Protein AF-A0A2R7T747-F1 (afdb_monomer_lite)

Secondary structure (DSSP, 8-state):
--S-HHHH-----HHHHHHHHHHHHHHHTT--SSS-HHHHHHHTS--TTSSB-SS-B--EETTEEEEEEEEEETTEEEEEEEESSSS-EEEEEESS--HHHHHHHHHHHHHHTT-TT-------PPPHHHHHHS-EEEE-SSS-EEEEEEETTEEEEEETTS--EEEEEETTTEEEETTEEEEEEEEE-TTS-EEEEEE-TTSPEEEEEEE-SPPPPHHHHHHHT-HHHHHHHHHHHHHHT-GGGSHHHHHHHHHHHHHTT-HHHHHHHHHHHHHH-TT-HHHHHHHHHHHHHTT-HHHHHHHHHHHHHH-TT-HHHHHHHHHTT-

Structure (mmCIF, N/CA/C/O backbone):
data_AF-A0A2R7T747-F1
#
_entry.id   AF-A0A2R7T747-F1
#
loop_
_atom_site.group_PDB
_atom_site.id
_atom_site.type_symbol
_atom_site.label_atom_id
_atom_site.label_alt_id
_atom_site.label_comp_id
_atom_site.label_asym_id
_atom_site.label_entity_id
_atom_site.label_seq_id
_atom_site.pdbx_PDB_ins_code
_atom_site.Cartn_x
_atom_site.Cartn_y
_atom_site.Cartn_z
_atom_site.occupancy
_atom_site.B_iso_or_equiv
_atom_site.auth_seq_id
_atom_site.auth_comp_id
_atom_site.auth_asym_id
_atom_site.auth_atom_id
_atom_site.pdbx_PDB_model_num
ATOM 1 N N . ARG A 1 1 ? 19.448 -15.293 18.007 1.00 51.06 1 ARG A N 1
ATOM 2 C CA . ARG A 1 1 ? 18.990 -14.449 19.140 1.00 51.06 1 ARG A CA 1
ATOM 3 C C . ARG A 1 1 ? 18.770 -13.058 18.571 1.00 51.06 1 ARG A C 1
ATOM 5 O O . ARG A 1 1 ? 19.743 -12.495 18.091 1.00 51.06 1 ARG A O 1
ATOM 12 N N . TYR A 1 2 ? 17.535 -12.561 18.550 1.00 53.97 2 TYR A N 1
ATOM 13 C CA . TYR A 1 2 ? 17.264 -11.180 18.141 1.00 53.97 2 TYR A CA 1
ATOM 14 C C . TYR A 1 2 ? 17.889 -10.234 19.186 1.00 53.97 2 TYR A C 1
ATOM 16 O O . TYR A 1 2 ? 17.651 -10.441 20.379 1.00 53.97 2 TYR A O 1
ATOM 24 N N . PRO A 1 3 ? 18.725 -9.253 18.801 1.00 55.66 3 PRO A N 1
ATOM 25 C CA . PRO A 1 3 ? 19.386 -8.321 19.726 1.00 55.66 3 PRO A CA 1
ATOM 26 C C . PRO A 1 3 ? 18.434 -7.263 20.326 1.00 55.66 3 PRO A C 1
ATOM 28 O O . PRO A 1 3 ? 18.870 -6.312 20.966 1.00 55.66 3 PRO A O 1
ATOM 31 N N . GLU A 1 4 ? 17.126 -7.434 20.162 1.00 65.88 4 GLU A N 1
ATOM 32 C CA . GLU A 1 4 ? 16.084 -6.434 20.409 1.00 65.88 4 GLU A CA 1
ATOM 33 C C . GLU A 1 4 ? 15.432 -6.582 21.793 1.00 65.88 4 GLU A C 1
ATOM 35 O O . GLU A 1 4 ? 14.263 -6.258 21.962 1.00 65.88 4 GLU A O 1
ATOM 40 N N . LEU A 1 5 ? 16.148 -7.076 22.810 1.00 73.94 5 LEU A N 1
ATOM 41 C CA . LEU A 1 5 ? 15.551 -7.412 24.116 1.00 73.94 5 LEU A CA 1
ATOM 42 C C . LEU A 1 5 ? 14.726 -6.265 24.730 1.00 73.94 5 LEU A C 1
ATOM 44 O O . LEU A 1 5 ? 13.647 -6.512 25.259 1.00 73.94 5 LEU A O 1
ATOM 48 N N . ALA A 1 6 ? 15.206 -5.024 24.615 1.00 78.19 6 ALA A N 1
ATOM 49 C CA . ALA A 1 6 ? 14.495 -3.842 25.104 1.00 78.19 6 ALA A CA 1
ATOM 50 C C . ALA A 1 6 ? 13.419 -3.314 24.135 1.00 78.19 6 ALA A C 1
ATOM 52 O O . ALA A 1 6 ? 12.473 -2.674 24.580 1.00 78.19 6 ALA A O 1
ATOM 53 N N . ALA A 1 7 ? 13.556 -3.566 22.830 1.00 76.75 7 ALA A N 1
ATOM 54 C CA . ALA A 1 7 ? 12.675 -3.013 21.798 1.00 76.75 7 ALA A CA 1
ATOM 55 C C . ALA A 1 7 ? 11.502 -3.944 21.434 1.00 76.75 7 ALA A C 1
ATOM 57 O O . ALA A 1 7 ? 10.408 -3.468 21.154 1.00 76.75 7 ALA A O 1
ATOM 58 N N . ALA A 1 8 ? 11.720 -5.263 21.449 1.00 81.12 8 ALA A N 1
ATOM 59 C CA . ALA A 1 8 ? 10.771 -6.276 20.978 1.00 81.12 8 ALA A CA 1
ATOM 60 C C . ALA A 1 8 ? 10.814 -7.596 21.782 1.00 81.12 8 ALA A C 1
ATOM 62 O O . ALA A 1 8 ? 10.212 -8.590 21.379 1.00 81.12 8 ALA A O 1
ATOM 63 N N . GLY A 1 9 ? 11.534 -7.639 22.912 1.00 82.75 9 GLY A N 1
ATOM 64 C CA . GLY A 1 9 ? 11.754 -8.868 23.687 1.00 82.75 9 GLY A CA 1
ATOM 65 C C . GLY A 1 9 ? 10.664 -9.232 24.702 1.00 82.75 9 GLY A C 1
ATOM 66 O O . GLY A 1 9 ? 10.733 -10.312 25.291 1.00 82.75 9 GLY A O 1
ATOM 67 N N . LEU A 1 10 ? 9.681 -8.355 24.941 1.00 88.44 10 LEU A N 1
ATOM 68 C CA . LEU A 1 10 ? 8.630 -8.591 25.933 1.00 88.44 10 LEU A CA 1
ATOM 69 C C . LEU A 1 10 ? 7.646 -9.668 25.451 1.00 88.44 10 LEU A C 1
ATOM 71 O O . LEU A 1 10 ? 6.959 -9.494 24.448 1.00 88.44 10 LEU A O 1
ATOM 75 N N . TRP A 1 11 ? 7.521 -10.743 26.229 1.00 89.69 11 TRP A N 1
ATOM 76 C CA . TRP A 1 11 ? 6.450 -11.732 26.102 1.00 89.69 11 TRP A CA 1
ATOM 77 C C . TRP A 1 11 ? 5.355 -11.446 27.127 1.00 89.69 11 TRP A C 1
ATOM 79 O O . TRP A 1 11 ? 5.637 -11.291 28.314 1.00 89.69 11 TRP A O 1
ATOM 89 N N . THR A 1 12 ? 4.106 -11.349 26.675 1.00 93.38 12 THR A N 1
ATOM 90 C CA . THR A 1 12 ? 2.989 -10.900 27.515 1.00 93.38 12 THR A CA 1
ATOM 91 C C . THR A 1 12 ? 1.642 -11.417 27.001 1.00 93.38 12 THR A C 1
ATOM 93 O O . THR A 1 12 ? 1.582 -12.101 25.979 1.00 93.38 12 THR A O 1
ATOM 96 N N . THR A 1 13 ? 0.558 -11.098 27.709 1.00 96.19 13 THR A N 1
ATOM 97 C CA . THR A 1 13 ? -0.821 -11.421 27.320 1.00 96.19 13 THR A CA 1
ATOM 98 C C . THR A 1 13 ? -1.600 -10.163 26.925 1.00 96.19 13 THR A C 1
ATOM 100 O O . THR A 1 13 ? -1.252 -9.046 27.311 1.00 96.19 13 THR A O 1
ATOM 103 N N . SER A 1 14 ? -2.712 -10.323 26.197 1.00 96.12 14 SER A N 1
ATOM 104 C CA . SER A 1 14 ? -3.624 -9.203 25.910 1.00 96.12 14 SER A CA 1
ATOM 105 C C . SER A 1 14 ? -4.190 -8.579 27.190 1.00 96.12 14 SER A C 1
ATOM 107 O O . SER A 1 14 ? -4.375 -7.367 27.256 1.00 96.12 14 SER A O 1
ATOM 109 N N . GLN A 1 15 ? -4.408 -9.382 28.235 1.00 97.69 15 GLN A N 1
ATOM 110 C CA . GLN A 1 15 ? -4.891 -8.913 29.535 1.00 97.69 15 GLN A CA 1
ATOM 111 C C . GLN A 1 15 ? -3.855 -8.056 30.269 1.00 97.69 15 GLN A C 1
ATOM 113 O O . GLN A 1 15 ? -4.221 -7.069 30.906 1.00 97.69 15 GLN A O 1
ATOM 118 N N . ASP A 1 16 ? -2.572 -8.416 30.193 1.00 97.69 16 ASP A N 1
ATOM 119 C CA . ASP A 1 16 ? -1.485 -7.598 30.737 1.00 97.69 16 ASP A CA 1
ATOM 120 C C . ASP A 1 16 ? -1.386 -6.256 30.001 1.00 97.69 16 ASP A C 1
ATOM 122 O O . ASP A 1 16 ? -1.343 -5.214 30.653 1.00 97.69 16 ASP A O 1
ATOM 126 N N . LEU A 1 17 ? -1.430 -6.256 28.660 1.00 96.94 17 LEU A N 1
ATOM 127 C CA . LEU A 1 17 ? -1.415 -5.014 27.874 1.00 96.94 17 LEU A CA 1
ATOM 128 C C . LEU A 1 17 ? -2.643 -4.135 28.142 1.00 96.94 17 LEU A C 1
ATOM 130 O O . LEU A 1 17 ? -2.511 -2.918 28.259 1.00 96.94 17 LEU A O 1
ATOM 134 N N . ALA A 1 18 ? -3.828 -4.731 28.294 1.00 96.75 18 ALA A N 1
ATOM 135 C CA . ALA A 1 18 ? -5.035 -3.993 28.657 1.00 96.75 18 ALA A CA 1
ATOM 136 C C . ALA A 1 18 ? -4.907 -3.355 30.052 1.00 96.75 18 ALA A C 1
ATOM 138 O O . ALA A 1 18 ? -5.233 -2.181 30.229 1.00 96.75 18 ALA A O 1
ATOM 139 N N . ARG A 1 19 ? -4.366 -4.085 31.039 1.00 95.94 19 ARG A N 1
ATOM 140 C CA . ARG A 1 19 ? -4.078 -3.536 32.377 1.00 95.94 19 ARG A CA 1
ATOM 141 C C . ARG A 1 19 ? -3.025 -2.434 32.340 1.00 95.94 19 ARG A C 1
ATOM 143 O O . ARG A 1 19 ? -3.163 -1.448 33.060 1.00 95.94 19 ARG A O 1
ATOM 150 N N . PHE A 1 20 ? -2.005 -2.573 31.500 1.00 95.62 20 PHE A N 1
ATOM 151 C CA . PHE A 1 20 ? -1.008 -1.531 31.283 1.00 95.62 20 PHE A CA 1
ATOM 152 C C . PHE A 1 20 ? -1.650 -0.246 30.738 1.00 95.62 20 PHE A C 1
ATOM 154 O O . PHE A 1 20 ? -1.437 0.824 31.305 1.00 95.62 20 PHE A O 1
ATOM 161 N N . ALA A 1 21 ? -2.507 -0.348 29.718 1.00 96.75 21 ALA A N 1
ATOM 162 C CA . ALA A 1 21 ? -3.225 0.799 29.162 1.00 96.75 21 ALA A CA 1
ATOM 163 C C . ALA A 1 21 ? -4.161 1.466 30.181 1.00 96.75 21 ALA A C 1
ATOM 165 O O . ALA A 1 21 ? -4.151 2.690 30.314 1.00 96.75 21 ALA A O 1
ATOM 166 N N . LEU A 1 22 ? -4.894 0.672 30.970 1.00 95.56 22 LEU A N 1
ATOM 167 C CA . LEU A 1 22 ? -5.691 1.181 32.090 1.00 95.56 22 LEU A CA 1
ATOM 168 C C . LEU A 1 22 ? -4.817 1.916 33.116 1.00 95.56 22 LEU A C 1
ATOM 170 O O . LEU A 1 22 ? -5.214 2.961 33.624 1.00 95.56 22 LEU A O 1
ATOM 174 N N . GLY A 1 23 ? -3.612 1.415 33.399 1.00 96.06 23 GLY A N 1
ATOM 175 C CA . GLY A 1 23 ? -2.644 2.083 34.270 1.00 96.06 23 GLY A CA 1
ATOM 176 C C . GLY A 1 23 ? -2.195 3.447 33.735 1.00 96.06 23 GLY A C 1
ATOM 177 O O . GLY A 1 23 ? -2.085 4.398 34.511 1.00 96.06 23 GLY A O 1
ATOM 178 N N . VAL A 1 24 ? -1.996 3.573 32.418 1.00 96.81 24 VAL A N 1
ATOM 179 C CA . VAL A 1 24 ? -1.703 4.857 31.755 1.00 96.81 24 VAL A CA 1
ATOM 180 C C . VAL A 1 24 ? -2.896 5.812 31.867 1.00 96.81 24 VAL A C 1
ATOM 182 O O . VAL A 1 24 ? -2.718 6.957 32.276 1.00 96.81 24 VAL A O 1
ATOM 185 N N . GLN A 1 25 ? -4.118 5.342 31.602 1.00 97.06 25 GLN A N 1
ATOM 186 C CA . GLN A 1 25 ? -5.343 6.143 31.749 1.00 97.06 25 GLN A CA 1
ATOM 187 C C . GLN A 1 25 ? -5.554 6.616 33.195 1.00 97.06 25 GLN A C 1
ATOM 189 O O . GLN A 1 25 ? -5.846 7.786 33.447 1.00 97.06 25 GLN A O 1
ATOM 194 N N . GLN A 1 26 ? -5.332 5.735 34.171 1.00 96.25 26 GLN A N 1
ATOM 195 C CA . GLN A 1 26 ? -5.362 6.089 35.590 1.00 96.25 26 GLN A CA 1
ATOM 196 C C . GLN A 1 26 ? -4.290 7.125 35.935 1.00 96.25 26 GLN A C 1
ATOM 198 O O . GLN A 1 26 ? -4.568 8.050 36.698 1.00 96.25 26 GLN A O 1
ATOM 203 N N . ALA A 1 27 ? -3.084 7.007 35.372 1.00 97.06 27 ALA A N 1
ATOM 204 C CA . ALA A 1 27 ? -2.019 7.984 35.568 1.00 97.06 27 ALA A CA 1
ATOM 205 C C . ALA A 1 27 ? -2.395 9.359 35.000 1.00 97.06 27 ALA A C 1
ATOM 207 O O . ALA A 1 27 ? -2.252 10.346 35.719 1.00 97.06 27 ALA A O 1
ATOM 208 N N . LEU A 1 28 ? -2.960 9.437 33.788 1.00 95.69 28 LEU A N 1
ATOM 209 C CA . LEU A 1 28 ? -3.469 10.693 33.208 1.00 95.69 28 LEU A CA 1
ATOM 210 C C . LEU A 1 28 ? -4.497 11.377 34.118 1.00 95.69 28 LEU A C 1
ATOM 212 O O . LEU A 1 28 ? -4.443 12.595 34.312 1.00 95.69 28 LEU A O 1
ATOM 216 N N . GLY A 1 29 ? -5.397 10.580 34.702 1.00 94.25 29 GLY A N 1
ATOM 217 C CA . GLY A 1 29 ? -6.403 11.037 35.659 1.00 94.25 29 GLY A CA 1
ATOM 218 C C . GLY A 1 29 ? -5.864 11.355 37.060 1.00 94.25 29 GLY A C 1
ATOM 219 O O . GLY A 1 29 ? -6.633 11.807 37.898 1.00 94.25 29 GLY A O 1
ATOM 220 N N . GLY A 1 30 ? -4.575 11.127 37.340 1.00 95.56 30 GLY A N 1
ATOM 221 C CA . GLY A 1 30 ? -3.966 11.376 38.654 1.00 95.56 30 GLY A CA 1
ATOM 222 C C . GLY A 1 30 ? -4.209 10.290 39.708 1.00 95.56 30 GLY A C 1
ATOM 223 O O . GLY A 1 30 ? -3.947 10.519 40.884 1.00 95.56 30 GLY A O 1
ATOM 224 N N . HIS A 1 31 ? -4.672 9.106 39.304 1.00 95.38 31 HIS A N 1
ATOM 225 C CA . HIS A 1 31 ? -5.023 7.996 40.198 1.00 95.38 31 HIS A CA 1
ATOM 226 C C . HIS A 1 31 ? -3.937 6.908 40.299 1.00 95.38 31 HIS A C 1
ATOM 228 O O . HIS A 1 31 ? -4.097 5.945 41.050 1.00 95.38 31 HIS A O 1
ATOM 234 N N . SER A 1 32 ? -2.830 7.030 39.557 1.00 94.38 32 SER A N 1
ATOM 235 C CA . SER A 1 32 ? -1.728 6.059 39.594 1.00 94.38 32 SER A CA 1
ATOM 236 C C . SER A 1 32 ? -0.728 6.353 40.714 1.00 94.38 32 SER A C 1
ATOM 238 O O . SER A 1 32 ? -0.383 7.502 40.981 1.00 94.38 32 SER A O 1
ATOM 240 N N . LYS A 1 33 ? -0.219 5.285 41.340 1.00 92.19 33 LYS A N 1
ATOM 241 C CA . LYS A 1 33 ? 0.880 5.332 42.324 1.00 92.19 33 LYS A CA 1
ATOM 242 C C . LYS A 1 33 ? 2.256 5.035 41.715 1.00 92.19 33 LYS A C 1
ATOM 244 O O . LYS A 1 33 ? 3.255 5.138 42.416 1.00 92.19 33 LYS A O 1
ATOM 249 N N . LEU A 1 34 ? 2.304 4.622 40.445 1.00 92.44 34 LEU A N 1
ATOM 250 C CA . LEU A 1 34 ? 3.532 4.192 39.760 1.00 92.44 34 LEU A CA 1
ATOM 251 C C . LEU A 1 34 ? 4.075 5.271 38.819 1.00 92.44 34 LEU A C 1
ATOM 253 O O . LEU A 1 34 ? 5.280 5.482 38.746 1.00 92.44 34 LEU A O 1
ATOM 257 N N . VAL A 1 35 ? 3.177 5.949 38.102 1.00 93.19 35 VAL A N 1
ATOM 258 C CA . VAL A 1 35 ? 3.501 6.973 37.103 1.00 93.19 35 VAL A CA 1
ATOM 259 C C . VAL A 1 35 ? 2.705 8.227 37.441 1.00 93.19 35 VAL A C 1
ATOM 261 O O . VAL A 1 35 ? 1.502 8.151 37.681 1.00 93.19 35 VAL A O 1
ATOM 264 N N . SER A 1 36 ? 3.368 9.384 37.477 1.00 96.56 36 SER A N 1
ATOM 265 C CA . SER A 1 36 ? 2.704 10.654 37.775 1.00 96.56 36 SER A CA 1
ATOM 266 C C . SER A 1 36 ? 1.834 11.120 36.605 1.00 96.56 36 SER A C 1
ATOM 268 O O . SER A 1 36 ? 2.124 10.830 35.444 1.00 96.56 36 SER A O 1
ATOM 270 N N . ALA A 1 37 ? 0.806 11.923 36.891 1.00 97.31 37 ALA A N 1
ATOM 271 C CA . ALA A 1 37 ? -0.010 12.536 35.841 1.00 97.31 37 ALA A CA 1
ATOM 272 C C . ALA A 1 37 ? 0.806 13.436 34.904 1.00 97.31 37 ALA A C 1
ATOM 274 O O . ALA A 1 37 ? 0.527 13.497 33.710 1.00 97.31 37 ALA A O 1
ATOM 275 N N . ALA A 1 38 ? 1.832 14.115 35.431 1.00 97.56 38 ALA A N 1
ATOM 276 C CA . ALA A 1 38 ? 2.739 14.921 34.622 1.00 97.56 38 ALA A CA 1
ATOM 277 C C . ALA A 1 38 ? 3.509 14.056 33.614 1.00 97.56 38 ALA A C 1
ATOM 279 O O . ALA A 1 38 ? 3.524 14.382 32.431 1.00 97.56 38 ALA A O 1
ATOM 280 N N . LEU A 1 39 ? 4.072 12.926 34.058 1.00 96.62 39 LEU A N 1
ATOM 281 C CA . LEU A 1 39 ? 4.793 12.015 33.172 1.00 96.62 39 LEU A CA 1
ATOM 282 C C . LEU A 1 39 ? 3.853 11.353 32.158 1.00 96.62 39 LEU A C 1
ATOM 284 O O . LEU A 1 39 ? 4.191 11.283 30.985 1.00 96.62 39 LEU A O 1
ATOM 288 N N . ALA A 1 40 ? 2.655 10.932 32.570 1.00 97.06 40 ALA A N 1
ATOM 289 C CA . ALA A 1 40 ? 1.676 10.353 31.651 1.00 97.06 40 ALA A CA 1
ATOM 290 C C . ALA A 1 40 ? 1.269 11.336 30.538 1.00 97.06 40 ALA A C 1
ATOM 292 O O . ALA A 1 40 ? 1.220 10.955 29.372 1.00 97.06 40 ALA A O 1
ATOM 293 N N . ARG A 1 41 ? 1.042 12.617 30.864 1.00 96.50 41 ARG A N 1
ATOM 294 C CA . ARG A 1 41 ? 0.774 13.653 29.849 1.00 96.50 41 ARG A CA 1
ATOM 295 C C . ARG A 1 41 ? 1.965 13.861 28.922 1.00 96.50 41 ARG A C 1
ATOM 297 O O . ARG A 1 41 ? 1.781 13.986 27.717 1.00 96.50 41 ARG A O 1
ATOM 304 N N . ASP A 1 42 ? 3.176 13.862 29.468 1.00 95.94 42 ASP A N 1
ATOM 305 C CA . ASP A 1 42 ? 4.401 14.026 28.687 1.00 95.94 42 ASP A CA 1
ATOM 306 C C . ASP A 1 42 ? 4.640 12.834 27.736 1.00 95.94 42 ASP A C 1
ATOM 308 O O . ASP A 1 42 ? 5.046 13.016 26.586 1.00 95.94 42 ASP A O 1
ATOM 312 N N . MET A 1 43 ? 4.300 11.61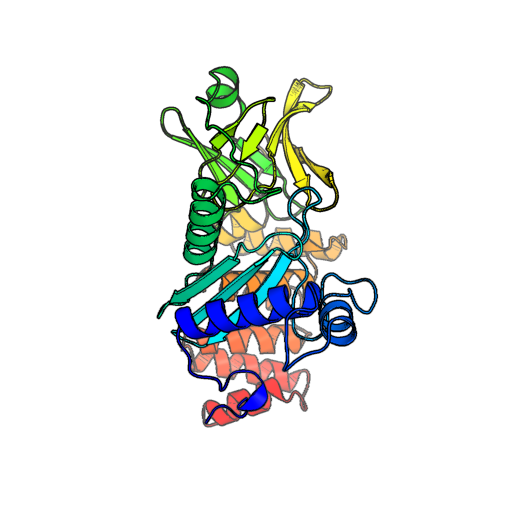2 28.162 1.00 96.38 43 MET A N 1
ATOM 313 C CA . MET A 1 43 ? 4.317 10.426 27.299 1.00 96.38 43 MET A CA 1
ATOM 314 C C . MET A 1 43 ? 3.339 10.540 26.129 1.00 96.38 43 MET A C 1
ATOM 316 O O . MET A 1 43 ? 3.655 10.086 25.032 1.00 96.38 43 MET A O 1
ATOM 320 N N . LEU A 1 44 ? 2.184 11.173 26.348 1.00 96.44 44 LEU A N 1
ATOM 321 C CA . LEU A 1 44 ? 1.113 11.311 25.357 1.00 96.44 44 LEU A CA 1
ATOM 322 C C . LEU A 1 44 ? 1.102 12.666 24.641 1.00 96.44 44 LEU A C 1
ATOM 324 O O . LEU A 1 44 ? 0.127 13.026 23.986 1.00 96.44 44 LEU A O 1
ATOM 328 N N . THR A 1 45 ? 2.201 13.414 24.741 1.00 95.25 45 THR A N 1
ATOM 329 C CA . THR A 1 45 ? 2.401 14.663 24.007 1.00 95.25 45 THR A CA 1
ATOM 330 C C . THR A 1 45 ? 3.224 14.401 22.753 1.00 95.25 45 THR A C 1
ATOM 332 O O . THR A 1 45 ? 4.315 13.831 22.825 1.00 95.25 45 THR A O 1
ATOM 335 N N . ALA A 1 46 ? 2.713 14.858 21.609 1.00 94.94 46 ALA A N 1
ATOM 336 C CA . ALA A 1 46 ? 3.384 14.771 20.318 1.00 94.94 46 ALA A CA 1
ATOM 337 C C . ALA A 1 46 ? 4.784 15.406 20.348 1.00 94.94 46 ALA A C 1
ATOM 339 O O . ALA A 1 46 ? 4.987 16.497 20.890 1.00 94.94 46 ALA A O 1
ATOM 340 N N . ARG A 1 47 ? 5.760 14.732 19.734 1.00 92.12 47 ARG A N 1
ATOM 341 C CA . ARG A 1 47 ? 7.153 15.185 19.625 1.00 92.12 47 ARG A CA 1
ATOM 342 C C . ARG A 1 47 ? 7.500 15.542 18.190 1.00 92.12 47 ARG A C 1
ATOM 344 O O . ARG A 1 47 ? 6.994 14.943 17.248 1.00 92.12 47 ARG A O 1
ATOM 351 N N . ALA A 1 48 ? 8.380 16.534 18.042 1.00 85.88 48 ALA A N 1
ATOM 352 C CA . ALA A 1 48 ? 8.905 16.991 16.752 1.00 85.88 48 ALA A CA 1
ATOM 353 C C . ALA A 1 48 ? 7.823 17.320 15.695 1.00 85.88 48 ALA A C 1
ATOM 355 O O . ALA A 1 48 ? 8.068 17.189 14.501 1.00 85.88 48 ALA A O 1
ATOM 356 N N . GLY A 1 49 ? 6.629 17.741 16.133 1.00 77.19 49 GLY A N 1
ATOM 357 C CA . GLY A 1 49 ? 5.501 18.052 15.246 1.00 77.19 49 GLY A CA 1
ATOM 358 C C . GLY A 1 49 ? 4.846 16.836 14.576 1.00 77.19 49 GLY A C 1
ATOM 359 O O . GLY A 1 49 ? 4.041 17.027 13.671 1.00 77.19 49 GLY A O 1
ATOM 360 N N . GLY A 1 50 ? 5.195 15.614 14.991 1.00 85.75 50 GLY A N 1
ATOM 361 C CA . GLY A 1 50 ? 4.611 14.376 14.477 1.00 85.75 50 GLY A CA 1
ATOM 362 C C . GLY A 1 50 ? 3.387 13.898 15.261 1.00 85.75 50 GLY A C 1
ATOM 363 O O . GLY A 1 50 ? 2.835 14.603 16.102 1.00 85.75 50 GLY A O 1
ATOM 364 N N . ASP A 1 51 ? 3.001 12.654 15.011 1.00 89.69 51 ASP A N 1
ATOM 365 C CA . ASP A 1 51 ? 1.894 11.928 15.638 1.00 89.69 51 ASP A CA 1
ATOM 366 C C . ASP A 1 51 ? 2.384 10.900 16.676 1.00 89.69 51 ASP A C 1
ATOM 368 O O . ASP A 1 51 ? 1.691 9.934 16.986 1.00 89.69 51 ASP A O 1
ATOM 372 N N . TYR A 1 52 ? 3.585 11.100 17.227 1.00 95.25 52 TYR A N 1
ATOM 373 C CA . TYR A 1 52 ? 4.221 10.173 18.165 1.00 95.25 52 TYR A CA 1
ATOM 374 C C . TYR A 1 52 ? 4.689 10.883 19.437 1.00 95.25 52 TYR A C 1
ATOM 376 O O . TYR A 1 52 ? 5.296 11.956 19.386 1.00 95.25 52 TYR A O 1
ATOM 384 N N . GLY A 1 53 ? 4.406 10.271 20.583 1.00 95.88 53 GLY A N 1
ATOM 385 C CA . GLY A 1 53 ? 4.855 10.676 21.910 1.00 95.88 53 GLY A CA 1
ATOM 386 C C . GLY A 1 53 ? 6.046 9.854 22.408 1.00 95.88 53 GLY A C 1
ATOM 387 O O . GLY A 1 53 ? 6.810 9.281 21.630 1.00 95.88 53 GLY A O 1
ATOM 388 N N . LEU A 1 54 ? 6.217 9.769 23.729 1.00 95.06 54 LEU A N 1
ATOM 389 C CA . LEU A 1 54 ? 7.248 8.910 24.320 1.00 95.06 54 LEU A CA 1
ATOM 390 C C . LEU A 1 54 ? 6.718 7.477 24.426 1.00 95.06 54 LEU A C 1
ATOM 392 O O . LEU A 1 54 ? 6.040 7.119 25.387 1.00 95.06 54 LEU A O 1
ATOM 396 N N . GLY A 1 55 ? 7.039 6.663 23.420 1.00 92.06 55 GLY A N 1
ATOM 397 C CA . GLY A 1 55 ? 6.688 5.242 23.389 1.00 92.06 55 GLY A CA 1
ATOM 398 C C . GLY A 1 55 ? 5.261 4.935 22.933 1.00 92.06 55 GLY A C 1
ATOM 399 O O . GLY A 1 55 ? 4.844 3.791 23.061 1.00 92.06 55 GLY A O 1
ATOM 400 N N . PHE A 1 56 ? 4.524 5.910 22.391 1.00 96.75 56 PHE A N 1
ATOM 401 C CA . PHE A 1 56 ? 3.178 5.717 21.840 1.00 96.75 56 PHE A CA 1
ATOM 402 C C . PHE A 1 56 ? 2.966 6.546 20.576 1.00 96.75 56 PHE A C 1
ATOM 404 O O . PHE A 1 56 ? 3.331 7.718 20.544 1.00 96.75 56 PHE A O 1
ATOM 411 N N . GLY A 1 57 ? 2.295 5.969 19.584 1.00 96.62 57 GLY A N 1
ATOM 412 C CA . GLY A 1 57 ? 1.596 6.744 18.565 1.00 96.62 57 GLY A CA 1
ATOM 413 C C . GLY A 1 57 ? 0.360 7.411 19.167 1.00 96.62 57 GLY A C 1
ATOM 414 O O . GLY A 1 57 ? -0.225 6.897 20.123 1.00 96.62 57 GLY A O 1
ATOM 415 N N . LEU A 1 58 ? -0.042 8.548 18.610 1.00 96.56 58 LEU A N 1
ATOM 416 C CA . LEU A 1 58 ? -1.125 9.401 19.102 1.00 96.56 58 LEU A CA 1
ATOM 417 C C . LEU A 1 58 ? -2.205 9.570 18.023 1.00 96.56 58 LEU A C 1
ATOM 419 O O . LEU A 1 58 ? -2.393 10.674 17.503 1.00 96.56 58 LEU A O 1
ATOM 423 N N . PRO A 1 59 ? -2.896 8.478 17.638 1.00 93.06 59 PRO A N 1
ATOM 424 C CA . PRO A 1 59 ? -3.942 8.550 16.633 1.00 93.06 59 PRO A CA 1
ATOM 425 C C . PRO A 1 59 ? -5.099 9.440 17.096 1.00 93.06 59 PRO A C 1
ATOM 427 O O . PRO A 1 59 ? -5.454 9.484 18.277 1.00 93.06 59 PRO A O 1
ATOM 430 N N . GLN A 1 60 ? -5.696 10.124 16.126 1.00 90.25 60 GLN A N 1
ATOM 431 C CA . GLN A 1 60 ? -6.857 10.985 16.302 1.00 90.25 60 GLN A CA 1
ATOM 432 C C . GLN A 1 60 ? -8.018 10.412 15.495 1.00 90.25 60 GLN A C 1
ATOM 434 O O . GLN A 1 60 ? -7.905 10.248 14.282 1.00 90.25 60 GLN A O 1
ATOM 439 N N . GLU A 1 61 ? -9.145 10.158 16.150 1.00 89.06 61 GLU A N 1
ATOM 440 C CA . GLU A 1 61 ? -10.351 9.635 15.508 1.00 89.06 61 GLU A CA 1
ATOM 441 C C . GLU A 1 61 ? -11.431 10.712 15.567 1.00 89.06 61 GLU A C 1
ATOM 443 O O . GLU A 1 61 ? -12.057 10.935 16.596 1.00 89.06 61 GLU A O 1
ATOM 448 N N . ASN A 1 62 ? -11.613 11.453 14.472 1.00 86.62 62 ASN A N 1
ATOM 449 C CA . ASN A 1 62 ? -12.601 12.539 14.366 1.00 86.62 62 ASN A CA 1
ATOM 450 C C . ASN A 1 62 ? -12.593 13.543 15.540 1.00 86.62 62 ASN A C 1
ATOM 452 O O . ASN A 1 62 ? -13.650 13.991 15.982 1.00 86.62 62 ASN A O 1
ATOM 456 N N . GLY A 1 63 ? -11.397 13.920 16.003 1.00 87.88 63 GLY A N 1
ATOM 457 C CA . GLY A 1 63 ? -11.189 14.878 17.095 1.00 87.88 63 GLY A CA 1
ATOM 458 C C . GLY A 1 63 ? -10.984 14.240 18.471 1.00 87.88 63 GLY A C 1
ATOM 459 O O . GLY A 1 63 ? -10.662 14.954 19.416 1.00 87.88 63 GLY A O 1
ATOM 460 N N . GLU A 1 64 ? -11.128 12.920 18.579 1.00 93.94 64 GLU A N 1
ATOM 461 C CA . GLU A 1 64 ? -10.912 12.178 19.818 1.00 93.94 64 GLU A CA 1
ATOM 462 C C . GLU A 1 64 ? -9.503 11.595 19.870 1.00 93.94 64 GLU A C 1
ATOM 464 O O . GLU A 1 64 ? -9.064 10.906 18.944 1.00 93.94 64 GLU A O 1
ATOM 469 N N . ALA A 1 65 ? -8.809 11.867 20.974 1.00 94.75 65 ALA A N 1
ATOM 470 C CA . ALA A 1 65 ? -7.410 11.511 21.150 1.00 94.75 65 ALA A CA 1
ATOM 471 C C . ALA A 1 65 ? -7.250 10.112 21.749 1.00 94.75 65 ALA A C 1
ATOM 473 O O . ALA A 1 65 ? -7.792 9.785 22.812 1.00 94.75 65 ALA A O 1
ATOM 474 N N . TYR A 1 66 ? -6.418 9.312 21.094 1.00 97.00 66 TYR A N 1
ATOM 475 C CA . TYR A 1 66 ? -6.043 7.974 21.521 1.00 97.00 66 TYR A CA 1
ATOM 476 C C . TYR A 1 66 ? -4.526 7.876 21.686 1.00 97.00 66 TYR A C 1
ATOM 478 O O . TYR A 1 66 ? -3.764 8.750 21.272 1.00 97.00 66 TYR A O 1
ATOM 486 N N . PHE A 1 67 ? -4.076 6.806 22.326 1.00 97.62 67 PHE A N 1
ATOM 487 C CA . PHE A 1 67 ? -2.685 6.384 22.323 1.00 97.62 67 PHE A CA 1
ATOM 488 C C . PHE A 1 67 ? -2.611 4.930 21.882 1.00 97.62 67 PHE A C 1
ATOM 490 O O . PHE A 1 67 ? -3.484 4.124 22.216 1.00 97.62 67 PHE A O 1
ATOM 497 N N . ALA A 1 68 ? -1.592 4.600 21.098 1.00 97.00 68 ALA A N 1
ATOM 498 C CA . ALA A 1 68 ? -1.476 3.291 20.489 1.00 97.00 68 ALA A CA 1
ATOM 499 C C . ALA A 1 68 ? -0.025 2.836 20.352 1.00 97.00 68 ALA A C 1
ATOM 501 O O . ALA A 1 68 ? 0.900 3.644 20.288 1.00 97.00 68 ALA A O 1
ATOM 502 N N . HIS A 1 69 ? 0.170 1.525 20.279 1.00 95.69 69 HIS A N 1
ATOM 503 C CA . HIS A 1 69 ? 1.447 0.939 19.896 1.00 95.69 69 HIS A CA 1
ATOM 504 C C . HIS A 1 69 ? 1.226 -0.423 19.240 1.00 95.69 69 HIS A C 1
ATOM 506 O O . HIS A 1 69 ? 0.387 -1.210 19.681 1.00 95.69 69 HIS A O 1
ATOM 512 N N . GLY A 1 70 ? 1.995 -0.702 18.191 1.00 92.25 70 GLY A N 1
ATOM 513 C CA . GLY A 1 70 ? 2.023 -2.003 17.529 1.00 92.25 70 GLY A CA 1
ATOM 514 C C . GLY A 1 70 ? 3.226 -2.837 17.958 1.00 92.25 70 GLY A C 1
ATOM 515 O O . GLY A 1 70 ? 4.203 -2.324 18.496 1.00 92.25 70 GLY A O 1
ATOM 516 N N . GLY A 1 71 ? 3.177 -4.133 17.692 1.00 90.25 71 GLY A N 1
ATOM 517 C CA . GLY A 1 71 ? 4.319 -5.031 17.799 1.00 90.25 71 GLY A CA 1
ATOM 518 C C . GLY A 1 71 ? 4.287 -6.011 16.641 1.00 90.25 71 GLY A C 1
ATOM 519 O O . GLY A 1 71 ? 3.223 -6.534 16.306 1.00 90.25 71 GLY A O 1
ATOM 520 N N . TRP A 1 72 ? 5.436 -6.248 16.019 1.00 88.00 72 TRP A N 1
ATOM 521 C CA . TRP A 1 72 ? 5.532 -7.144 14.877 1.00 88.00 72 TRP A CA 1
ATOM 522 C C . TRP A 1 72 ? 6.804 -7.970 14.950 1.00 88.00 72 TRP A C 1
ATOM 524 O O . TRP A 1 72 ? 7.900 -7.426 14.897 1.00 88.00 72 TRP A O 1
ATOM 534 N N . ASN A 1 73 ? 6.630 -9.286 14.998 1.00 83.56 73 ASN A N 1
ATOM 535 C CA . ASN A 1 73 ? 7.663 -10.278 14.754 1.00 83.56 73 ASN A CA 1
ATOM 536 C C . ASN A 1 73 ? 7.141 -11.294 13.734 1.00 83.56 73 ASN A C 1
ATOM 538 O O . ASN A 1 73 ? 5.937 -11.395 13.478 1.00 83.56 73 ASN A O 1
ATOM 542 N N . GLU A 1 74 ? 8.040 -12.059 13.126 1.00 80.75 74 GLU A N 1
ATOM 543 C CA . GLU A 1 74 ? 7.634 -13.145 12.236 1.00 80.75 74 GLU A CA 1
ATOM 544 C C . GLU A 1 74 ? 6.740 -14.139 12.999 1.00 80.75 74 GLU A C 1
ATOM 546 O O . GLU A 1 74 ? 7.118 -14.666 14.044 1.00 80.75 74 GLU A O 1
ATOM 551 N N . GLY A 1 75 ? 5.513 -14.328 12.513 1.00 85.12 75 GLY A N 1
ATOM 552 C CA . GLY A 1 75 ? 4.490 -15.166 13.132 1.00 85.12 75 GLY A CA 1
ATOM 553 C C . GLY A 1 75 ? 3.723 -14.544 14.305 1.00 85.12 75 GLY A C 1
ATOM 554 O O . GLY A 1 75 ? 2.807 -15.193 14.798 1.00 85.12 75 GLY A O 1
ATOM 555 N N . PHE A 1 76 ? 4.029 -13.320 14.752 1.00 90.38 76 PHE A N 1
ATOM 556 C CA . PHE A 1 76 ? 3.373 -12.708 15.918 1.00 90.38 76 PHE A CA 1
ATOM 557 C C . PHE A 1 76 ? 3.119 -11.209 15.737 1.00 90.38 76 PHE A C 1
ATOM 559 O O . PHE A 1 76 ? 4.039 -10.440 15.457 1.00 90.38 76 PHE A O 1
ATOM 566 N N . CYS A 1 77 ? 1.884 -10.773 15.986 1.00 92.56 77 CYS A N 1
ATOM 567 C CA . CYS A 1 77 ? 1.510 -9.362 15.967 1.00 92.56 77 CYS A CA 1
ATOM 568 C C . CYS A 1 77 ? 0.767 -8.959 17.241 1.00 92.56 77 CYS A C 1
ATOM 570 O O . CYS A 1 77 ? -0.057 -9.711 17.765 1.00 92.56 77 CYS A O 1
ATOM 572 N N . ALA A 1 78 ? 1.039 -7.744 17.710 1.00 94.69 78 ALA A N 1
ATOM 573 C CA . ALA A 1 78 ? 0.356 -7.104 18.824 1.00 94.69 78 ALA A CA 1
ATOM 574 C C . ALA A 1 78 ? -0.137 -5.712 18.413 1.00 94.69 78 ALA A C 1
ATOM 576 O O . ALA A 1 78 ? 0.505 -5.017 17.627 1.00 94.69 78 ALA A O 1
ATOM 577 N N . SER A 1 79 ? -1.283 -5.308 18.945 1.00 95.44 79 SER A N 1
ATOM 578 C CA . SER A 1 79 ? -1.833 -3.966 18.792 1.00 95.44 79 SER A CA 1
ATOM 579 C C . SER A 1 79 ? -2.469 -3.548 20.105 1.00 95.44 79 SER A C 1
ATOM 581 O O . SER A 1 79 ? -3.256 -4.298 20.681 1.00 95.44 79 SER A O 1
ATOM 583 N N . LEU A 1 80 ? -2.114 -2.361 20.577 1.00 97.56 80 LEU A N 1
ATOM 584 C CA . LEU A 1 80 ? -2.759 -1.684 21.687 1.00 97.56 80 LEU A CA 1
ATOM 585 C C . LEU A 1 80 ? -3.282 -0.343 21.180 1.00 97.56 80 LEU A C 1
ATOM 587 O O . LEU A 1 80 ? -2.522 0.409 20.577 1.00 97.56 80 LEU A O 1
ATOM 591 N N . MET A 1 81 ? -4.541 -0.027 21.470 1.00 97.56 81 MET A N 1
ATOM 592 C CA . MET A 1 81 ? -5.094 1.319 21.315 1.00 97.56 81 MET A CA 1
ATOM 593 C C . MET A 1 81 ? -6.048 1.618 22.466 1.00 97.56 81 MET A C 1
ATOM 595 O O . MET A 1 81 ? -6.893 0.787 22.794 1.00 97.56 81 MET A O 1
ATOM 599 N N . ALA A 1 82 ? -5.929 2.792 23.076 1.00 97.75 82 ALA A N 1
ATOM 600 C CA . ALA A 1 82 ? -6.773 3.213 24.186 1.00 97.75 82 ALA A CA 1
ATOM 601 C C . ALA A 1 82 ? -7.017 4.725 24.162 1.00 97.75 82 ALA A C 1
ATOM 603 O O . ALA A 1 82 ? -6.190 5.493 23.673 1.00 97.75 82 ALA A O 1
ATOM 604 N N . SER A 1 83 ? -8.187 5.144 24.637 1.00 96.62 83 SER A N 1
ATOM 605 C CA . SER A 1 83 ? -8.584 6.554 24.668 1.00 96.62 83 SER A CA 1
ATOM 606 C C . SER A 1 83 ? -7.802 7.316 25.741 1.00 96.62 83 SER A C 1
ATOM 608 O O . SER A 1 83 ? -7.505 6.778 26.810 1.00 96.62 83 SER A O 1
ATOM 610 N N . GLN A 1 84 ? -7.481 8.582 25.474 1.00 95.62 84 GLN A N 1
ATOM 611 C CA . GLN A 1 84 ? -6.902 9.483 26.475 1.00 95.62 84 GLN A CA 1
ATOM 612 C C . GLN A 1 84 ? -7.962 10.112 27.396 1.00 95.62 84 GLN A C 1
ATOM 614 O O . GLN A 1 84 ? -7.618 10.623 28.462 1.00 95.62 84 GLN A O 1
ATOM 619 N N . THR A 1 85 ? -9.236 10.092 26.996 1.00 90.56 85 THR A N 1
ATOM 620 C CA . THR A 1 85 ? -10.331 10.839 27.639 1.00 90.56 85 THR A CA 1
ATOM 621 C C . THR A 1 85 ? -11.329 9.940 28.364 1.00 90.56 85 THR A C 1
ATOM 623 O O . THR A 1 85 ? -11.900 10.353 29.373 1.00 90.56 85 THR A O 1
ATOM 626 N N . VAL A 1 86 ? -11.514 8.701 27.901 1.00 89.06 86 VAL A N 1
ATOM 627 C CA . VAL A 1 86 ? -12.418 7.715 28.510 1.00 89.06 86 VAL A CA 1
ATOM 628 C C . VAL A 1 86 ? -11.698 6.395 28.785 1.00 89.06 86 VAL A C 1
ATOM 630 O O . VAL A 1 86 ? -10.709 6.065 28.140 1.00 89.06 86 VAL A O 1
ATOM 633 N N . GLY A 1 87 ? -12.201 5.606 29.739 1.00 91.31 87 GLY A N 1
ATOM 634 C CA . GLY A 1 87 ? -11.629 4.311 30.143 1.00 91.31 87 GLY A CA 1
ATOM 635 C C . GLY A 1 87 ? -11.880 3.172 29.149 1.00 91.31 87 GLY A C 1
ATOM 636 O O . GLY A 1 87 ? -12.276 2.082 29.553 1.00 91.31 87 GLY A O 1
ATOM 637 N N . GLN A 1 88 ? -11.712 3.437 27.854 1.00 95.19 88 GLN A N 1
ATOM 638 C CA . GLN A 1 88 ? -11.902 2.478 26.769 1.00 95.19 88 GLN A CA 1
ATOM 639 C C . GLN A 1 88 ? -10.576 2.192 26.068 1.00 95.19 88 GLN A C 1
ATOM 641 O O . GLN A 1 88 ? -9.727 3.073 25.919 1.00 95.19 88 GLN A O 1
ATOM 646 N N . GLY A 1 89 ? -10.393 0.944 25.652 1.00 96.50 89 GLY A N 1
ATOM 647 C CA . GLY A 1 89 ? -9.185 0.480 24.988 1.00 96.50 89 GLY A CA 1
ATOM 648 C C . GLY A 1 89 ? -9.299 -0.978 24.560 1.00 96.50 89 GLY A C 1
ATOM 649 O O . GLY A 1 89 ? -10.175 -1.708 25.022 1.00 96.50 89 GLY A O 1
ATOM 650 N N . VAL A 1 90 ? -8.418 -1.399 23.661 1.00 97.75 90 VAL A N 1
ATOM 651 C CA . VAL A 1 90 ? -8.350 -2.763 23.145 1.00 97.75 90 VAL A CA 1
ATOM 652 C C . VAL A 1 90 ? -6.892 -3.174 22.992 1.00 97.75 90 VAL A C 1
ATOM 654 O O . VAL A 1 90 ? -6.063 -2.406 22.501 1.00 97.75 90 VAL A O 1
ATOM 657 N N . ALA A 1 91 ? -6.589 -4.396 23.422 1.00 97.88 91 ALA A N 1
ATOM 658 C CA . ALA A 1 91 ? -5.312 -5.055 23.193 1.00 97.88 91 ALA A CA 1
ATOM 659 C C . ALA A 1 91 ? -5.560 -6.351 22.413 1.00 97.88 91 ALA A C 1
ATOM 661 O O . ALA A 1 91 ? -6.300 -7.224 22.866 1.00 97.88 91 ALA A O 1
ATOM 662 N N . ILE A 1 92 ? -4.943 -6.473 21.242 1.00 97.44 92 ILE A N 1
ATOM 663 C CA . ILE A 1 92 ? -5.114 -7.590 20.310 1.00 97.44 92 ILE A CA 1
ATOM 664 C C . ILE A 1 92 ? -3.751 -8.239 20.110 1.00 97.44 92 ILE A C 1
ATOM 666 O O . ILE A 1 92 ? -2.807 -7.570 19.696 1.00 97.44 92 ILE A O 1
ATOM 670 N N . LEU A 1 93 ? -3.649 -9.538 20.385 1.00 95.94 93 LEU A N 1
ATOM 671 C CA . LEU A 1 93 ? -2.464 -10.346 20.105 1.00 95.94 93 LEU A CA 1
ATOM 672 C C . LEU A 1 93 ? -2.882 -11.503 19.202 1.00 95.94 93 LEU A C 1
ATOM 674 O O . LEU A 1 93 ? -3.841 -12.207 19.516 1.00 95.94 93 LEU A O 1
ATOM 678 N N . ILE A 1 94 ? -2.155 -11.705 18.107 1.00 94.69 94 ILE A N 1
ATOM 679 C CA . ILE A 1 94 ? -2.370 -12.821 17.185 1.00 94.69 94 ILE A CA 1
ATOM 680 C C . ILE A 1 94 ? -1.042 -13.511 16.862 1.00 94.69 94 ILE A C 1
ATOM 682 O O . ILE A 1 94 ? 0.009 -12.877 16.778 1.00 94.69 94 ILE A O 1
ATOM 686 N N . ASN A 1 95 ? -1.099 -14.821 16.644 1.00 92.94 95 ASN A N 1
ATOM 687 C CA . ASN A 1 95 ? 0.005 -15.659 16.171 1.00 92.94 95 ASN A CA 1
ATOM 688 C C . ASN A 1 95 ? -0.009 -15.780 14.635 1.00 92.94 95 ASN A C 1
ATOM 690 O O . ASN A 1 95 ? 0.097 -16.869 14.070 1.00 92.94 95 ASN A O 1
ATOM 694 N N . ALA A 1 96 ? -0.209 -14.646 13.965 1.00 87.75 96 ALA A N 1
ATOM 695 C CA . ALA A 1 96 ? -0.171 -14.524 12.519 1.00 87.75 96 ALA A CA 1
ATOM 696 C C . ALA A 1 96 ? 0.188 -13.087 12.127 1.00 87.75 96 ALA A C 1
ATOM 698 O O . ALA A 1 96 ? -0.131 -12.139 12.840 1.00 87.75 96 ALA A O 1
ATOM 699 N N . ASN A 1 97 ? 0.788 -12.906 10.955 1.00 85.69 97 ASN A N 1
ATOM 700 C CA . ASN A 1 97 ? 1.091 -11.586 10.409 1.00 85.69 97 ASN A CA 1
ATOM 701 C C . ASN A 1 97 ? -0.099 -11.017 9.612 1.00 85.69 97 ASN A C 1
ATOM 703 O O . ASN A 1 97 ? -0.027 -10.885 8.392 1.00 85.69 97 ASN A O 1
ATOM 707 N N . GLN A 1 98 ? -1.216 -10.721 10.293 1.00 86.19 98 GLN A N 1
ATOM 708 C CA . GLN A 1 98 ? -2.477 -10.271 9.671 1.00 86.19 98 GLN A CA 1
ATOM 709 C C . GLN A 1 98 ? -2.987 -8.925 10.234 1.00 86.19 98 GLN A C 1
ATOM 711 O O . GLN A 1 98 ? -3.993 -8.892 10.944 1.00 86.19 98 GLN A O 1
ATOM 716 N N . PRO A 1 99 ? -2.345 -7.789 9.908 1.00 82.06 99 PRO A N 1
ATOM 717 C CA . PRO A 1 99 ? -2.712 -6.478 10.457 1.00 82.06 99 PRO A CA 1
ATOM 718 C C . PRO A 1 99 ? -4.125 -6.032 10.059 1.00 82.06 99 PRO A C 1
ATOM 720 O O . PRO A 1 99 ? -4.828 -5.439 10.870 1.00 82.06 99 PRO A O 1
ATOM 723 N N . ALA A 1 100 ? -4.583 -6.383 8.853 1.00 81.00 100 ALA A N 1
ATOM 724 C CA . ALA A 1 100 ? -5.924 -6.030 8.381 1.00 81.00 100 ALA A CA 1
ATOM 725 C C . ALA A 1 100 ? -7.038 -6.632 9.258 1.00 81.00 100 ALA A C 1
ATOM 727 O O . ALA A 1 100 ? -8.016 -5.950 9.561 1.00 81.00 100 ALA A O 1
ATOM 728 N N . LEU A 1 101 ? -6.860 -7.878 9.715 1.00 87.50 101 LEU A N 1
ATOM 729 C CA . LEU A 1 101 ? -7.778 -8.522 10.657 1.00 87.50 101 LEU A CA 1
ATOM 730 C C . LEU A 1 101 ? -7.773 -7.797 12.009 1.00 87.50 101 LEU A C 1
ATOM 732 O O . LEU A 1 101 ? -8.824 -7.584 12.604 1.00 87.50 101 LEU A O 1
ATOM 736 N N . MET A 1 102 ? -6.597 -7.398 12.499 1.00 91.19 102 MET A N 1
ATOM 737 C CA . MET A 1 102 ? -6.486 -6.676 13.772 1.00 91.19 102 MET A CA 1
ATOM 738 C C . MET A 1 102 ? -7.191 -5.317 13.715 1.00 91.19 102 MET A C 1
ATOM 740 O O . MET A 1 102 ? -7.859 -4.931 14.672 1.00 91.19 102 MET A O 1
ATOM 744 N N . ASP A 1 103 ? -7.085 -4.614 12.589 1.00 87.00 103 ASP A N 1
ATOM 745 C CA . ASP A 1 103 ? -7.798 -3.359 12.357 1.00 87.00 103 ASP A CA 1
ATOM 746 C C . ASP A 1 103 ? -9.317 -3.544 12.300 1.00 87.00 103 ASP A C 1
ATOM 748 O O . ASP A 1 103 ? -10.057 -2.732 12.856 1.00 87.00 103 ASP A O 1
ATOM 752 N N . GLU A 1 104 ? -9.792 -4.620 11.671 1.00 87.62 104 GLU A N 1
ATOM 753 C CA . GLU A 1 104 ? -11.211 -4.974 11.667 1.00 87.62 104 GLU A CA 1
ATOM 754 C C . GLU A 1 104 ? -11.724 -5.280 13.080 1.00 87.62 104 GLU A C 1
ATOM 756 O O . GLU A 1 104 ? -12.736 -4.717 13.495 1.00 87.62 104 GLU A O 1
ATOM 761 N N . LEU A 1 105 ? -10.989 -6.082 13.856 1.00 92.38 105 LEU A N 1
ATOM 762 C CA . LEU A 1 105 ? -11.321 -6.384 15.252 1.00 92.38 105 LEU A CA 1
ATOM 763 C C . LEU A 1 105 ? -11.365 -5.118 16.115 1.00 92.38 105 LEU A C 1
ATOM 765 O O . LEU A 1 105 ? -12.303 -4.931 16.888 1.00 92.38 105 LEU A O 1
ATOM 769 N N . ARG A 1 106 ? -10.385 -4.219 15.961 1.00 92.81 106 ARG A N 1
ATOM 770 C CA . ARG A 1 106 ? -10.359 -2.927 16.658 1.00 92.81 106 ARG A CA 1
ATOM 771 C C . ARG A 1 106 ? -11.597 -2.094 16.333 1.00 92.81 106 ARG A C 1
ATOM 773 O O . ARG A 1 106 ? -12.249 -1.613 17.256 1.00 92.81 106 ARG A O 1
ATOM 780 N N . ARG A 1 107 ? -11.938 -1.937 15.048 1.00 88.56 107 ARG A N 1
ATOM 781 C CA . ARG A 1 107 ? -13.132 -1.184 14.624 1.00 88.56 107 ARG A CA 1
ATOM 782 C C . ARG A 1 107 ? -14.426 -1.834 15.117 1.00 88.56 107 ARG A C 1
ATOM 784 O O . ARG A 1 107 ? -15.334 -1.112 15.514 1.00 88.56 107 ARG A O 1
ATOM 791 N N . ALA A 1 108 ? -14.502 -3.164 15.137 1.00 90.50 108 ALA A N 1
ATOM 792 C CA . ALA A 1 108 ? -15.659 -3.890 15.656 1.00 90.50 108 ALA A CA 1
ATOM 793 C C . ALA A 1 108 ? -15.856 -3.658 17.163 1.00 90.50 108 ALA A C 1
ATOM 795 O O . ALA A 1 108 ? -16.965 -3.352 17.590 1.00 90.50 108 ALA A O 1
ATOM 796 N N . VAL A 1 109 ? -14.782 -3.718 17.960 1.00 94.44 109 VAL A N 1
ATOM 797 C CA . VAL A 1 109 ? -14.825 -3.384 19.396 1.00 94.44 109 VAL A CA 1
ATOM 798 C C . VAL A 1 109 ? -15.218 -1.920 19.595 1.00 94.44 109 VAL A C 1
ATOM 800 O O . VAL A 1 109 ? -16.104 -1.623 20.391 1.00 94.44 109 VAL A O 1
ATOM 803 N N . ALA A 1 110 ? -14.606 -0.999 18.851 1.00 92.94 110 ALA A N 1
ATOM 804 C CA . ALA A 1 110 ? -14.937 0.417 18.945 1.00 92.94 110 ALA A CA 1
ATOM 805 C C . ALA A 1 110 ? -16.415 0.698 18.611 1.00 92.94 110 ALA A C 1
ATOM 807 O O . ALA A 1 110 ? -17.049 1.504 19.288 1.00 92.94 110 ALA A O 1
ATOM 808 N N . HIS A 1 111 ? -16.973 0.003 17.614 1.00 91.19 111 HIS A N 1
ATOM 809 C CA . HIS A 1 111 ? -18.390 0.074 17.262 1.00 91.19 111 HIS A CA 1
ATOM 810 C C . HIS A 1 111 ? -19.294 -0.463 18.380 1.00 91.19 111 HIS A C 1
ATOM 812 O O . HIS A 1 111 ? -20.170 0.263 18.845 1.00 91.19 111 HIS A O 1
ATOM 818 N N . GLU A 1 112 ? -19.057 -1.697 18.837 1.00 94.94 112 GLU A N 1
ATOM 819 C CA . GLU A 1 112 ? -19.880 -2.373 19.853 1.00 94.94 112 GLU A CA 1
ATOM 820 C C . GLU A 1 112 ? -19.930 -1.588 21.170 1.00 94.94 112 GLU A C 1
ATOM 822 O O . GLU A 1 112 ? -20.979 -1.455 21.794 1.00 94.94 112 GLU A O 1
ATOM 827 N N . TYR A 1 113 ? -18.794 -1.018 21.578 1.00 93.62 113 TYR A N 1
ATOM 828 C CA . TYR A 1 113 ? -18.677 -0.272 22.831 1.00 93.62 113 TYR A CA 1
ATOM 829 C C . TYR A 1 113 ? -18.840 1.248 22.663 1.00 93.62 113 TYR A C 1
ATOM 831 O O . TYR A 1 113 ? -18.606 1.988 23.620 1.00 93.62 113 TYR A O 1
ATOM 839 N N . GLY A 1 114 ? -19.226 1.729 21.476 1.00 92.75 114 GLY A N 1
ATOM 840 C CA . GLY A 1 114 ? -19.536 3.140 21.225 1.00 92.75 114 GLY A CA 1
ATOM 841 C C . GLY A 1 114 ? -18.378 4.099 21.513 1.00 92.75 114 GLY A C 1
ATOM 842 O O . GLY A 1 114 ? -18.571 5.109 22.190 1.00 92.75 114 GLY A O 1
ATOM 843 N N . TRP A 1 115 ? -17.170 3.774 21.049 1.00 94.12 115 TRP A N 1
ATOM 844 C CA . TRP A 1 115 ? -15.986 4.597 21.299 1.00 94.12 115 TRP A CA 1
ATOM 845 C C . TRP A 1 115 ? -16.111 5.997 20.677 1.00 94.12 115 TRP A C 1
ATOM 847 O O . TRP A 1 115 ? -16.516 6.114 19.515 1.00 94.12 115 TRP A O 1
ATOM 857 N N . PRO A 1 116 ? -15.715 7.067 21.396 1.00 91.81 116 PRO A N 1
ATOM 858 C CA . PRO A 1 116 ? -15.744 8.425 20.868 1.00 91.81 116 PRO A CA 1
ATOM 859 C C . PRO A 1 116 ? -14.969 8.558 19.554 1.00 91.81 116 PRO A C 1
ATOM 861 O O . PRO A 1 116 ? -13.858 8.049 19.409 1.00 91.81 116 PRO A O 1
ATOM 864 N N . GLY A 1 117 ? -15.548 9.262 18.583 1.00 88.94 117 GLY A N 1
ATOM 865 C CA . GLY A 1 117 ? -14.865 9.587 17.333 1.00 88.94 117 GLY A CA 1
ATOM 866 C C . GLY A 1 117 ? -14.828 8.461 16.296 1.00 88.94 117 GLY A C 1
ATOM 867 O O . GLY A 1 117 ? -14.668 8.748 15.110 1.00 88.94 117 GLY A O 1
ATOM 868 N N . PHE A 1 118 ? -15.072 7.202 16.667 1.00 86.94 118 PHE A N 1
ATOM 869 C CA . PHE A 1 118 ? -15.176 6.113 15.695 1.00 86.94 118 PHE A CA 1
ATOM 870 C C . PHE A 1 118 ? -16.480 6.221 14.901 1.00 86.94 118 PHE A C 1
ATOM 872 O O . PHE A 1 118 ? -17.584 6.171 15.445 1.00 86.94 118 PHE A O 1
ATOM 879 N N . ARG A 1 119 ? -16.363 6.371 13.578 1.00 79.50 119 ARG A N 1
ATOM 880 C CA . ARG A 1 119 ? -17.521 6.458 12.682 1.00 79.50 119 ARG A CA 1
ATOM 881 C C . ARG A 1 119 ? -17.889 5.083 12.162 1.00 79.50 119 ARG A C 1
ATOM 883 O O . ARG A 1 119 ? -17.051 4.360 11.640 1.00 79.50 119 ARG A O 1
ATOM 890 N N . THR A 1 120 ? -19.178 4.772 12.226 1.00 78.81 120 THR A N 1
ATOM 891 C CA . THR A 1 120 ? -19.744 3.640 11.494 1.00 78.81 120 THR A CA 1
ATOM 892 C C . THR A 1 120 ? -20.504 4.170 10.298 1.00 78.81 120 THR A C 1
ATOM 894 O O . THR A 1 120 ? -21.333 5.071 10.423 1.00 78.81 120 THR A O 1
ATOM 897 N N . LEU A 1 121 ? -20.208 3.625 9.126 1.00 81.69 121 LEU A N 1
ATOM 898 C CA . LEU A 1 121 ? -20.870 4.009 7.892 1.00 81.69 121 LEU A CA 1
ATOM 899 C C . LEU A 1 121 ? -21.772 2.870 7.448 1.00 81.69 121 LEU A C 1
ATOM 901 O O . LEU A 1 121 ? -21.345 1.722 7.371 1.00 81.69 121 LEU A O 1
ATOM 905 N N . THR A 1 122 ? -23.032 3.198 7.178 1.00 86.56 122 THR A N 1
ATOM 906 C CA . THR A 1 122 ? -24.010 2.225 6.691 1.00 86.56 122 THR A CA 1
ATOM 907 C C . THR A 1 122 ? -23.787 1.990 5.196 1.00 86.56 122 THR A C 1
ATOM 909 O O . THR A 1 122 ? -23.860 2.956 4.427 1.00 86.56 122 THR A O 1
ATOM 912 N N . PRO A 1 123 ? -23.524 0.741 4.767 1.00 90.75 123 PRO A N 1
ATOM 913 C CA . PRO A 1 123 ? -23.477 0.396 3.355 1.00 90.75 123 PRO A CA 1
ATOM 914 C C . PRO A 1 123 ? -24.818 0.674 2.675 1.00 90.75 123 PRO A C 1
ATOM 916 O O . PRO A 1 123 ? -25.875 0.332 3.203 1.00 90.75 123 PRO A O 1
ATOM 919 N N . LEU A 1 124 ? -24.768 1.250 1.480 1.00 93.19 124 LEU A N 1
ATOM 920 C CA . LEU A 1 124 ? -25.919 1.459 0.611 1.00 93.19 124 LEU A CA 1
ATOM 921 C C . LEU A 1 124 ? -25.806 0.573 -0.639 1.00 93.19 124 LEU A C 1
ATOM 923 O O . LEU A 1 124 ? -24.697 0.222 -1.049 1.00 93.19 124 LEU A O 1
ATOM 927 N N . PRO A 1 125 ? -26.927 0.224 -1.292 1.00 93.38 125 PRO A N 1
ATOM 928 C CA . PRO A 1 125 ? -26.891 -0.362 -2.627 1.00 93.38 125 PRO A CA 1
ATOM 929 C C . PRO A 1 125 ? -26.213 0.577 -3.633 1.00 93.38 125 PRO A C 1
ATOM 931 O O . PRO A 1 125 ? -26.384 1.796 -3.571 1.00 93.38 125 PRO A O 1
ATOM 934 N N . ALA A 1 126 ? -25.473 0.016 -4.592 1.00 91.50 126 ALA A N 1
ATOM 935 C CA . ALA A 1 126 ? -24.906 0.805 -5.682 1.00 91.50 126 ALA A CA 1
ATOM 936 C C . ALA A 1 126 ? -26.029 1.342 -6.585 1.00 91.50 126 ALA A C 1
ATOM 938 O O . ALA A 1 126 ? -26.966 0.611 -6.917 1.00 91.50 126 ALA A O 1
ATOM 939 N N . SER A 1 127 ? -25.938 2.610 -6.996 1.00 91.25 127 SER A N 1
ATOM 940 C CA . SER A 1 127 ? -26.925 3.197 -7.906 1.00 91.25 127 SER A CA 1
ATOM 941 C C . SER A 1 127 ? -26.811 2.593 -9.309 1.00 91.25 127 SER A C 1
ATOM 943 O O . SER A 1 127 ? -25.728 2.188 -9.737 1.00 91.25 127 SER A O 1
ATOM 945 N N . ALA A 1 128 ? -27.922 2.563 -10.054 1.00 92.12 128 ALA A N 1
ATOM 946 C CA . ALA A 1 128 ? -27.927 2.095 -11.443 1.00 92.12 128 ALA A CA 1
ATOM 947 C C . ALA A 1 128 ? -26.927 2.880 -12.309 1.00 92.12 128 ALA A C 1
ATOM 949 O O . ALA A 1 128 ? -26.153 2.282 -13.051 1.00 92.12 128 ALA A O 1
ATOM 950 N N . GLU A 1 129 ? -26.874 4.202 -12.128 1.00 89.88 129 GLU A N 1
ATOM 951 C CA . GLU A 1 129 ? -25.923 5.069 -12.822 1.00 89.88 129 GLU A CA 1
ATOM 952 C C . GLU A 1 129 ? -24.467 4.701 -12.516 1.00 89.88 129 GLU A C 1
ATOM 954 O O . GLU A 1 129 ? -23.649 4.623 -13.428 1.00 89.88 129 GLU A O 1
ATOM 959 N N . ALA A 1 130 ? -24.122 4.436 -11.253 1.00 90.25 130 ALA A N 1
ATOM 960 C CA . ALA A 1 130 ? -22.764 4.033 -10.908 1.00 90.25 130 ALA A CA 1
ATOM 961 C C . ALA A 1 130 ? -22.424 2.654 -11.481 1.00 90.25 130 ALA A C 1
ATOM 963 O O . ALA A 1 130 ? -21.337 2.467 -12.019 1.00 90.25 130 ALA A O 1
ATOM 964 N N . LEU A 1 131 ? -23.353 1.697 -11.427 1.00 93.06 131 LEU A N 1
ATOM 965 C CA . LEU 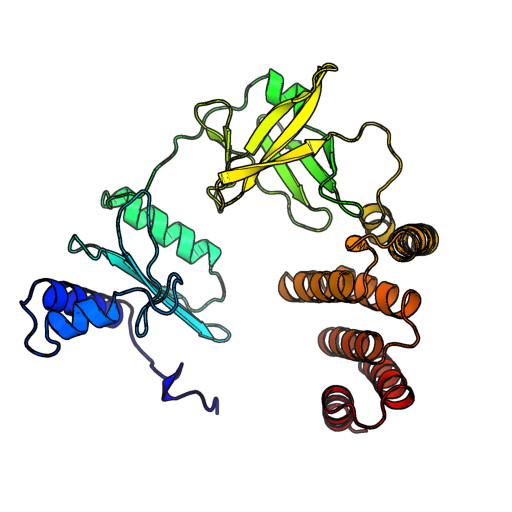A 1 131 ? -23.159 0.366 -12.010 1.00 93.06 131 LEU A CA 1
ATOM 966 C C . LEU A 1 131 ? -22.962 0.402 -13.531 1.00 93.06 131 LEU A C 1
ATOM 968 O O . LEU A 1 131 ? -22.303 -0.480 -14.080 1.00 93.06 131 LEU A O 1
ATOM 972 N N . GLU A 1 132 ? -23.533 1.391 -14.207 1.00 91.69 132 GLU A N 1
ATOM 973 C CA . GLU A 1 132 ? -23.374 1.595 -15.644 1.00 91.69 132 GLU A CA 1
ATOM 974 C C . GLU A 1 132 ? -22.094 2.374 -15.978 1.00 91.69 132 GLU A C 1
ATOM 976 O O . GLU A 1 132 ? -21.312 1.955 -16.829 1.00 91.69 132 GLU A O 1
ATOM 981 N N . LYS A 1 133 ? -21.851 3.495 -15.291 1.00 91.00 133 LYS A N 1
ATOM 982 C CA . LYS A 1 133 ? -20.829 4.474 -15.687 1.00 91.00 133 LYS A CA 1
ATOM 983 C C . LYS A 1 133 ? -19.487 4.316 -14.980 1.00 91.00 133 LYS A C 1
ATOM 985 O O . LYS A 1 133 ? -18.478 4.721 -15.550 1.00 91.00 133 LYS A O 1
ATOM 990 N N . ALA A 1 134 ? -19.441 3.771 -13.764 1.00 92.25 134 ALA A N 1
ATOM 991 C CA . ALA A 1 134 ? -18.199 3.642 -12.996 1.00 92.25 134 ALA A CA 1
ATOM 992 C C . ALA A 1 134 ? -17.200 2.601 -13.537 1.00 92.25 134 ALA A C 1
ATOM 994 O O . ALA A 1 134 ? -16.001 2.818 -13.372 1.00 92.25 134 ALA A O 1
ATOM 995 N N . PRO A 1 135 ? -17.607 1.469 -14.147 1.00 93.56 135 PRO A N 1
ATOM 996 C CA . PRO A 1 135 ? -16.637 0.511 -14.669 1.00 93.56 135 PRO A CA 1
ATOM 997 C C . PRO A 1 135 ? -15.745 1.130 -15.750 1.00 93.56 135 PRO A C 1
ATOM 999 O O . PRO A 1 135 ? -16.244 1.734 -16.698 1.00 93.56 135 PRO A O 1
ATOM 1002 N N . GLY A 1 136 ? -14.427 0.975 -15.630 1.00 92.25 136 GLY A N 1
ATOM 1003 C CA . GLY A 1 136 ? -13.467 1.578 -16.553 1.00 92.25 136 GLY A CA 1
ATOM 1004 C C . GLY A 1 136 ? -12.025 1.585 -16.046 1.00 92.25 136 GLY A C 1
ATOM 1005 O O . GLY A 1 136 ? -11.733 1.160 -14.927 1.00 92.25 136 GLY A O 1
ATOM 1006 N N . ARG A 1 137 ? -11.119 2.078 -16.899 1.00 93.25 137 ARG A N 1
ATOM 1007 C CA . ARG A 1 137 ? -9.704 2.333 -16.588 1.00 93.25 137 ARG A CA 1
ATOM 1008 C C . ARG A 1 137 ? -9.544 3.805 -16.217 1.00 93.25 137 ARG A C 1
ATOM 1010 O O . ARG A 1 137 ? -10.021 4.668 -16.947 1.00 93.25 137 ARG A O 1
ATOM 1017 N N . TYR A 1 138 ? -8.868 4.099 -15.115 1.00 93.19 138 TYR A N 1
ATOM 1018 C CA . TYR A 1 138 ? -8.638 5.459 -14.626 1.00 93.19 138 TYR A CA 1
ATOM 1019 C C . TYR A 1 138 ? -7.142 5.692 -14.450 1.00 93.19 138 TYR A C 1
ATOM 1021 O O . TYR A 1 138 ? -6.481 4.928 -13.750 1.00 93.19 138 TYR A O 1
ATOM 1029 N N . ARG A 1 139 ? -6.586 6.725 -15.089 1.00 93.44 139 ARG A N 1
ATOM 1030 C CA . ARG A 1 139 ? -5.141 6.991 -15.039 1.00 93.44 139 ARG A CA 1
ATOM 1031 C C . ARG A 1 139 ? -4.732 7.424 -13.636 1.00 93.44 139 ARG A C 1
ATOM 1033 O O . ARG A 1 139 ? -5.192 8.464 -13.177 1.00 93.44 139 ARG A O 1
ATOM 1040 N N . LEU A 1 140 ? -3.851 6.654 -12.998 1.00 92.50 140 LEU A N 1
ATOM 1041 C CA . LEU A 1 140 ? -3.319 6.959 -11.667 1.00 92.50 140 LEU A CA 1
ATOM 1042 C C . LEU A 1 140 ? -2.103 7.888 -11.745 1.00 92.50 140 LEU A C 1
ATOM 1044 O O . LEU A 1 140 ? -1.998 8.854 -10.994 1.00 92.50 140 LEU A O 1
ATOM 1048 N N . ASN A 1 141 ? -1.190 7.574 -12.660 1.00 93.12 141 ASN A N 1
ATOM 1049 C CA . ASN A 1 141 ? 0.032 8.316 -12.955 1.00 93.12 141 ASN A CA 1
ATOM 1050 C C . ASN A 1 141 ? 0.459 8.007 -14.406 1.00 93.12 141 ASN A C 1
ATOM 1052 O O . ASN A 1 141 ? -0.345 7.506 -15.198 1.00 93.12 141 ASN A O 1
ATOM 1056 N N . ALA A 1 142 ? 1.702 8.314 -14.772 1.00 94.88 142 ALA A N 1
ATOM 1057 C CA . ALA A 1 142 ? 2.199 8.122 -16.130 1.00 94.88 142 ALA A CA 1
ATOM 1058 C C . ALA A 1 142 ? 2.410 6.648 -16.535 1.00 94.88 142 ALA A C 1
ATOM 1060 O O . ALA A 1 142 ? 2.536 6.367 -17.725 1.00 94.88 142 ALA A O 1
ATOM 1061 N N . GLU A 1 143 ? 2.398 5.699 -15.589 1.00 94.50 143 GLU A N 1
ATOM 1062 C CA . GLU A 1 143 ? 2.651 4.277 -15.869 1.00 94.50 143 GLU A CA 1
ATOM 1063 C C . GLU A 1 143 ? 1.493 3.332 -15.499 1.00 94.50 143 GLU A C 1
ATOM 1065 O O . GLU A 1 143 ? 1.351 2.276 -16.116 1.00 94.50 143 GLU A O 1
ATOM 1070 N N . GLN A 1 144 ? 0.614 3.727 -14.570 1.00 93.31 144 GLN A N 1
ATOM 1071 C CA . GLN A 1 144 ? -0.427 2.878 -13.977 1.00 93.31 144 GLN A CA 1
ATOM 1072 C C . GLN A 1 144 ? -1.848 3.384 -14.223 1.00 93.31 144 GLN A C 1
ATOM 1074 O O . GLN A 1 144 ? -2.123 4.585 -14.334 1.00 93.31 144 GLN A O 1
ATOM 1079 N N . VAL A 1 145 ? -2.783 2.436 -14.155 1.00 93.44 145 VAL A N 1
ATOM 1080 C CA . VAL A 1 145 ? -4.213 2.711 -14.020 1.00 93.44 145 VAL A CA 1
ATOM 1081 C C . VAL A 1 145 ? -4.781 2.032 -12.780 1.00 93.44 145 VAL A C 1
ATOM 1083 O O . VAL A 1 145 ? -4.300 0.987 -12.337 1.00 93.44 145 VAL A O 1
ATOM 1086 N N . VAL A 1 146 ? -5.843 2.625 -12.251 1.00 93.12 146 VAL A N 1
ATOM 1087 C CA . VAL A 1 146 ? -6.800 1.958 -11.375 1.00 93.12 146 VAL A CA 1
ATOM 1088 C C . VAL A 1 146 ? -7.928 1.424 -12.249 1.00 93.12 146 VAL A C 1
ATOM 1090 O O . VAL A 1 146 ? -8.472 2.150 -13.085 1.00 93.12 146 VAL A O 1
ATOM 1093 N N . GLN A 1 147 ? -8.292 0.161 -12.058 1.00 92.94 147 GLN A N 1
ATOM 1094 C CA . GLN A 1 147 ? -9.404 -0.458 -12.760 1.00 92.94 147 GLN A CA 1
ATOM 1095 C C . GLN A 1 147 ? -10.609 -0.565 -11.834 1.00 92.94 147 GLN A C 1
ATOM 1097 O O . GLN A 1 147 ? -10.510 -1.101 -10.730 1.00 92.94 147 GLN A O 1
ATOM 1102 N N . VAL A 1 148 ? -11.755 -0.081 -12.309 1.00 94.56 148 VAL A N 1
ATOM 1103 C CA . VAL A 1 148 ? -13.054 -0.303 -11.677 1.00 94.56 148 VAL A CA 1
ATOM 1104 C C . VAL A 1 148 ? -13.817 -1.328 -12.505 1.00 94.56 148 VAL A C 1
ATOM 1106 O O . VAL A 1 148 ? -13.971 -1.173 -13.716 1.00 94.56 148 VAL A O 1
ATOM 1109 N N . THR A 1 149 ? -14.295 -2.386 -11.862 1.00 94.88 149 THR A N 1
ATOM 1110 C CA . THR A 1 149 ? -15.062 -3.463 -12.498 1.00 94.88 149 THR A CA 1
ATOM 1111 C C . THR A 1 149 ? -16.400 -3.653 -11.801 1.00 94.88 149 THR A C 1
ATOM 1113 O O . THR A 1 149 ? -16.561 -3.327 -10.625 1.00 94.88 149 THR A O 1
ATOM 1116 N N . ARG A 1 150 ? -17.375 -4.187 -12.535 1.00 95.81 150 ARG A N 1
ATOM 1117 C CA . ARG A 1 150 ? -18.684 -4.563 -12.003 1.00 95.81 150 ARG A CA 1
ATOM 1118 C C . ARG A 1 150 ? -18.778 -6.077 -11.891 1.00 95.81 150 ARG A C 1
ATOM 1120 O O . ARG A 1 150 ? -18.473 -6.785 -12.845 1.00 95.81 150 ARG A O 1
ATOM 1127 N N . GLN A 1 151 ? -19.280 -6.556 -10.758 1.00 95.56 151 GLN A N 1
ATOM 1128 C CA . GLN A 1 151 ? -19.671 -7.951 -10.564 1.00 95.56 151 GLN A CA 1
ATOM 1129 C C . GLN A 1 151 ? -21.095 -7.986 -9.998 1.00 95.56 151 GLN A C 1
ATOM 1131 O O . GLN A 1 151 ? -21.323 -7.719 -8.816 1.00 95.56 151 GLN A O 1
ATOM 1136 N N . GLY A 1 152 ? -22.080 -8.267 -10.856 1.00 95.06 152 GLY A N 1
ATOM 1137 C CA . GLY A 1 152 ? -23.496 -8.216 -10.479 1.00 95.06 152 GLY A CA 1
ATOM 1138 C C . GLY A 1 152 ? -23.931 -6.803 -10.075 1.00 95.06 152 GLY A C 1
ATOM 1139 O O . GLY A 1 152 ? -23.887 -5.883 -10.890 1.00 95.06 152 GLY A O 1
ATOM 1140 N N . SER A 1 153 ? -24.358 -6.630 -8.825 1.00 95.19 153 SER A N 1
ATOM 1141 C CA . SER A 1 153 ? -24.773 -5.347 -8.230 1.00 95.19 153 SER A CA 1
ATOM 1142 C C . SER A 1 153 ? -23.663 -4.641 -7.440 1.00 95.19 153 SER A C 1
ATOM 1144 O O . SER A 1 153 ? -23.936 -3.680 -6.723 1.00 95.19 153 SER A O 1
ATOM 1146 N N . ARG A 1 154 ? -22.415 -5.113 -7.547 1.00 96.31 154 ARG A N 1
ATOM 1147 C CA . ARG A 1 154 ? -21.266 -4.586 -6.801 1.00 96.31 154 ARG A CA 1
ATOM 1148 C C . ARG A 1 154 ? -20.194 -4.035 -7.729 1.00 96.31 154 ARG A C 1
ATOM 1150 O O . ARG A 1 154 ? -20.023 -4.516 -8.853 1.00 96.31 154 ARG A O 1
ATOM 1157 N N . LEU A 1 155 ? -19.458 -3.050 -7.226 1.00 96.12 155 LEU A N 1
ATOM 1158 C CA . LEU A 1 155 ? -18.295 -2.458 -7.877 1.00 96.12 155 LEU A CA 1
ATOM 1159 C C . LEU A 1 155 ? -17.028 -2.870 -7.131 1.00 96.12 155 LEU A C 1
ATOM 1161 O O . LEU A 1 155 ? -17.032 -2.990 -5.909 1.00 96.12 155 LEU A O 1
ATOM 1165 N N . PHE A 1 156 ? -15.944 -3.069 -7.865 1.00 95.56 156 PHE A N 1
ATOM 1166 C CA . PHE A 1 156 ? -14.635 -3.428 -7.332 1.00 95.56 156 PHE A CA 1
ATOM 1167 C C . PHE A 1 156 ? -13.581 -2.516 -7.938 1.00 95.56 156 PHE A C 1
ATOM 1169 O O . PHE A 1 156 ? -13.666 -2.188 -9.117 1.00 95.56 156 PHE A O 1
ATOM 1176 N N . MET A 1 157 ? -12.588 -2.131 -7.145 1.00 94.00 157 MET A N 1
ATOM 1177 C CA . MET A 1 157 ? -11.489 -1.265 -7.555 1.00 94.00 157 MET A CA 1
ATOM 1178 C C . MET A 1 157 ? -10.152 -1.879 -7.155 1.00 94.00 157 MET A C 1
ATOM 1180 O O . MET A 1 157 ? -9.985 -2.313 -6.014 1.00 94.00 157 MET A O 1
ATOM 1184 N N . GLY A 1 158 ? -9.191 -1.877 -8.072 1.00 90.62 158 GLY A N 1
ATOM 1185 C CA . GLY A 1 158 ? -7.825 -2.320 -7.805 1.00 90.62 158 GLY A CA 1
ATOM 1186 C C . GLY A 1 158 ? -6.819 -1.652 -8.732 1.00 90.62 158 GLY A C 1
ATOM 1187 O O . GLY A 1 158 ? -7.153 -1.280 -9.860 1.00 90.62 158 GLY A O 1
ATOM 1188 N N . ALA A 1 159 ? -5.589 -1.491 -8.251 1.00 84.06 159 ALA A N 1
ATOM 1189 C CA . ALA A 1 159 ? -4.456 -1.235 -9.126 1.00 84.06 159 ALA A CA 1
ATOM 1190 C C . ALA A 1 159 ? -4.097 -2.523 -9.885 1.00 84.06 159 ALA A C 1
ATOM 1192 O O . ALA A 1 159 ? -4.359 -3.636 -9.427 1.00 84.06 159 ALA A O 1
ATOM 1193 N N . LEU A 1 160 ? -3.504 -2.382 -11.065 1.00 74.50 160 LEU A N 1
ATOM 1194 C CA . LEU A 1 160 ? -3.078 -3.525 -11.870 1.00 74.50 160 LEU A CA 1
ATOM 1195 C C . LEU A 1 160 ? -2.058 -4.408 -11.146 1.00 74.50 160 LEU A C 1
ATOM 1197 O O . LEU A 1 160 ? -1.026 -3.927 -10.683 1.00 74.50 160 LEU A O 1
ATOM 1201 N N . GLY A 1 161 ? -2.332 -5.714 -11.121 1.00 69.31 161 GLY A N 1
ATOM 1202 C CA . GLY A 1 161 ? -1.511 -6.704 -10.421 1.00 69.31 161 GLY A CA 1
ATOM 1203 C C . GLY A 1 161 ? -1.864 -6.874 -8.940 1.00 69.31 161 GLY A C 1
ATOM 1204 O O . GLY A 1 161 ? -1.297 -7.749 -8.291 1.00 69.31 161 GLY A O 1
ATOM 1205 N N . GLU A 1 162 ? -2.818 -6.097 -8.421 1.00 76.38 162 GLU A N 1
ATOM 1206 C CA . GLU A 1 162 ? -3.326 -6.219 -7.056 1.00 76.38 162 GLU A CA 1
ATOM 1207 C C . GLU A 1 162 ? -4.769 -6.754 -7.048 1.00 76.38 162 GLU A C 1
ATOM 1209 O O . GLU A 1 162 ? -5.550 -6.459 -7.960 1.00 76.38 162 GLU A O 1
ATOM 1214 N N . PRO A 1 163 ? -5.171 -7.533 -6.026 1.00 80.38 163 PRO A N 1
ATOM 1215 C CA . PRO A 1 163 ? -6.557 -7.959 -5.878 1.00 80.38 163 PRO A CA 1
ATOM 1216 C C . PRO A 1 163 ? -7.501 -6.757 -5.764 1.00 80.38 163 PRO A C 1
ATOM 1218 O O . PRO A 1 163 ? -7.340 -5.902 -4.890 1.00 80.38 163 PRO A O 1
ATOM 1221 N N . ALA A 1 164 ? -8.518 -6.705 -6.626 1.00 90.06 164 ALA A N 1
ATOM 1222 C CA . ALA A 1 164 ? -9.533 -5.665 -6.553 1.00 90.06 164 ALA A CA 1
ATOM 1223 C C . ALA A 1 164 ? -10.381 -5.827 -5.282 1.00 90.06 164 ALA A C 1
ATOM 1225 O O . ALA A 1 164 ? -10.844 -6.922 -4.963 1.00 90.06 164 ALA A O 1
ATOM 1226 N N . LYS A 1 165 ? -10.621 -4.721 -4.580 1.00 92.06 165 LYS A N 1
ATOM 1227 C CA . LYS A 1 165 ? -11.447 -4.676 -3.369 1.00 92.06 165 LYS A CA 1
ATOM 1228 C C . LYS A 1 165 ? -12.777 -3.989 -3.649 1.00 92.06 165 LYS A C 1
ATOM 1230 O O . LYS A 1 165 ? -12.864 -3.086 -4.485 1.00 92.06 165 LYS A O 1
ATOM 1235 N N . GLU A 1 166 ? -13.817 -4.434 -2.954 1.00 94.44 166 GLU A N 1
ATOM 1236 C CA . GLU A 1 166 ? -15.182 -3.927 -3.110 1.00 94.44 166 GLU A CA 1
ATOM 1237 C C . GLU A 1 166 ? -15.244 -2.419 -2.825 1.00 94.44 166 GLU A C 1
ATOM 1239 O O . GLU A 1 166 ? -14.777 -1.961 -1.785 1.00 94.44 166 GLU A O 1
ATOM 1244 N N . LEU A 1 167 ? -15.852 -1.662 -3.739 1.00 94.94 167 LEU A N 1
ATOM 1245 C CA . LEU A 1 167 ? -16.283 -0.288 -3.511 1.00 94.94 167 LEU A CA 1
ATOM 1246 C C . LEU A 1 167 ? -17.682 -0.314 -2.893 1.00 94.94 167 LEU A C 1
ATOM 1248 O O . LEU A 1 167 ? -18.684 -0.449 -3.596 1.00 94.94 167 LEU A O 1
ATOM 1252 N N . VAL A 1 168 ? -17.734 -0.177 -1.572 1.00 94.69 168 VAL A N 1
ATOM 1253 C CA . VAL A 1 168 ? -18.955 -0.130 -0.771 1.00 94.69 168 VAL A CA 1
ATOM 1254 C C . VAL A 1 168 ? -19.543 1.283 -0.834 1.00 94.69 168 VAL A C 1
ATOM 1256 O O . VAL A 1 168 ? -18.909 2.220 -0.338 1.00 94.69 168 VAL A O 1
ATOM 1259 N N . PRO A 1 169 ? -20.735 1.472 -1.425 1.00 94.50 169 PRO A N 1
ATOM 1260 C CA . PRO A 1 169 ? -21.400 2.768 -1.454 1.00 94.50 169 PRO A CA 1
ATOM 1261 C C . PRO A 1 169 ? -21.822 3.185 -0.044 1.00 94.50 169 PRO A C 1
ATOM 1263 O O . PRO A 1 169 ? -22.302 2.368 0.740 1.00 94.50 169 PRO A O 1
ATOM 1266 N N . VAL A 1 170 ? -21.681 4.467 0.266 1.00 93.06 170 VAL A N 1
ATOM 1267 C CA . VAL A 1 170 ? -22.156 5.098 1.502 1.00 93.06 170 VAL A CA 1
ATOM 1268 C C . VAL A 1 170 ? -22.834 6.431 1.163 1.00 93.06 170 VAL A C 1
ATOM 1270 O O . VAL A 1 170 ? -22.818 6.883 0.015 1.00 93.06 170 VAL A O 1
ATOM 1273 N N . ALA A 1 171 ? -23.471 7.064 2.149 1.00 89.12 171 ALA A N 1
ATOM 1274 C CA . ALA A 1 171 ? -24.193 8.320 1.943 1.00 89.12 171 ALA A CA 1
ATOM 1275 C C . ALA A 1 171 ? -23.323 9.418 1.288 1.00 89.12 171 ALA A C 1
ATOM 1277 O O . ALA A 1 171 ? -22.107 9.475 1.483 1.00 89.12 171 ALA A O 1
ATOM 1278 N N . GLY A 1 172 ? -23.964 10.307 0.519 1.00 86.94 172 GLY A N 1
ATOM 1279 C CA . GLY A 1 172 ? -23.302 11.448 -0.129 1.00 86.94 172 GLY A CA 1
ATOM 1280 C C . GLY A 1 172 ? -22.556 11.120 -1.428 1.00 86.94 172 GLY A C 1
ATOM 1281 O O . GLY A 1 172 ? -21.616 11.826 -1.772 1.00 86.94 172 GLY A O 1
ATOM 1282 N N . GLY A 1 173 ? -22.931 10.046 -2.137 1.00 87.94 173 GLY A N 1
ATOM 1283 C CA . GLY A 1 173 ? -22.295 9.668 -3.413 1.00 87.94 173 GLY A CA 1
ATOM 1284 C C . GLY A 1 173 ? -20.865 9.137 -3.260 1.00 87.94 173 GLY A C 1
ATOM 1285 O O . GLY A 1 173 ? -20.078 9.168 -4.208 1.00 87.94 173 GLY A O 1
ATOM 1286 N N . ARG A 1 174 ? -20.527 8.673 -2.055 1.00 91.81 174 ARG A N 1
ATOM 1287 C CA . ARG A 1 174 ? -19.196 8.205 -1.676 1.00 91.81 174 ARG A CA 1
ATOM 1288 C C . ARG A 1 174 ? -19.101 6.685 -1.732 1.00 91.81 174 ARG A C 1
ATOM 1290 O O . ARG A 1 174 ? -20.075 5.979 -1.494 1.00 91.81 174 ARG A O 1
ATOM 1297 N N . TYR A 1 175 ? -17.890 6.199 -1.956 1.00 93.81 175 TYR A N 1
ATOM 1298 C CA . TYR A 1 175 ? -17.528 4.789 -1.968 1.00 93.81 175 TYR A CA 1
ATOM 1299 C C . TYR A 1 175 ? -16.295 4.566 -1.099 1.00 93.81 175 TYR A C 1
ATOM 1301 O O . TYR A 1 175 ? -15.352 5.359 -1.137 1.00 93.81 175 TYR A O 1
ATOM 1309 N N . LEU A 1 176 ? -16.292 3.478 -0.336 1.00 91.94 176 LEU A N 1
ATOM 1310 C CA . LEU A 1 176 ? -15.192 3.068 0.536 1.00 91.94 176 LEU A CA 1
ATOM 1311 C C . LEU A 1 176 ? -14.760 1.641 0.234 1.00 91.94 176 LEU A C 1
ATOM 1313 O O . LEU A 1 176 ? -15.521 0.875 -0.343 1.00 91.94 176 LEU A O 1
ATOM 1317 N N . GLN A 1 177 ? -13.554 1.274 0.651 1.00 89.62 177 GLN A N 1
ATOM 1318 C CA . GLN A 1 177 ? -13.153 -0.131 0.737 1.00 89.62 177 GLN A CA 1
ATOM 1319 C C . GLN A 1 177 ? -13.101 -0.481 2.224 1.00 89.62 177 GLN A C 1
ATOM 1321 O O . GLN A 1 177 ? -12.738 0.367 3.033 1.00 89.62 177 GLN A O 1
ATOM 1326 N N . ARG A 1 178 ? -13.528 -1.682 2.617 1.00 83.50 178 ARG A N 1
ATOM 1327 C CA . ARG A 1 178 ? -13.791 -2.031 4.034 1.00 83.50 178 ARG A CA 1
ATOM 1328 C C . ARG A 1 178 ? -12.580 -1.851 4.948 1.00 83.50 178 ARG A C 1
ATOM 1330 O O . ARG A 1 178 ? -12.714 -1.616 6.143 1.00 83.50 178 ARG A O 1
ATOM 1337 N N . GLU A 1 179 ? -11.404 -1.986 4.369 1.00 77.75 179 GLU A N 1
ATOM 1338 C CA . GLU A 1 179 ? -10.115 -1.869 5.022 1.00 77.75 179 GLU A CA 1
ATOM 1339 C C . GLU A 1 179 ? -9.554 -0.439 5.041 1.00 77.75 179 GLU A C 1
ATOM 1341 O O . GLU A 1 179 ? -8.504 -0.224 5.638 1.00 77.75 179 GLU A O 1
ATOM 1346 N N . GLN A 1 180 ? -10.212 0.533 4.396 1.00 77.62 180 GLN A N 1
ATOM 1347 C CA . GLN A 1 180 ? -9.734 1.913 4.327 1.00 77.62 180 GLN A CA 1
ATOM 1348 C C . GLN A 1 180 ? -10.850 2.959 4.184 1.00 77.62 180 GLN A C 1
ATOM 1350 O O . GLN A 1 180 ? -11.619 2.974 3.221 1.00 77.62 180 GLN A O 1
ATOM 1355 N N . ASP A 1 181 ? -10.821 3.946 5.076 1.00 75.94 181 ASP A N 1
ATOM 1356 C CA . ASP A 1 181 ? -11.845 4.997 5.179 1.00 75.94 181 ASP A CA 1
ATOM 1357 C C . ASP A 1 181 ? -11.671 6.140 4.170 1.00 75.94 181 ASP A C 1
ATOM 1359 O O . ASP A 1 181 ? -12.421 7.119 4.163 1.00 75.94 181 ASP A O 1
ATOM 1363 N N . GLN A 1 182 ? -10.686 6.010 3.284 1.00 85.69 182 GLN A N 1
ATOM 1364 C CA . GLN A 1 182 ? -10.439 6.960 2.217 1.00 85.69 182 GLN A CA 1
ATOM 1365 C C . GLN A 1 182 ? -11.627 6.985 1.243 1.00 85.69 182 GLN A C 1
ATOM 1367 O O . GLN A 1 182 ? -11.938 5.977 0.604 1.00 85.69 182 GLN A O 1
ATOM 1372 N N . ALA A 1 183 ? -12.307 8.123 1.111 1.00 89.06 183 ALA A N 1
ATOM 1373 C CA . ALA A 1 183 ? -13.477 8.199 0.249 1.00 89.06 183 ALA A CA 1
ATOM 1374 C C . ALA A 1 183 ? -13.109 8.286 -1.231 1.00 89.06 183 ALA A C 1
ATOM 1376 O O . ALA A 1 183 ? -12.119 8.901 -1.634 1.00 89.06 183 ALA A O 1
ATOM 1377 N N . ARG A 1 184 ? -13.956 7.659 -2.043 1.00 92.88 184 ARG A N 1
ATOM 1378 C CA . ARG A 1 184 ? -13.968 7.780 -3.493 1.00 92.88 184 ARG A CA 1
ATOM 1379 C C . ARG A 1 184 ? -15.303 8.320 -3.942 1.00 92.88 184 ARG A C 1
ATOM 1381 O O . ARG A 1 184 ? -16.331 7.991 -3.355 1.00 92.88 184 ARG A O 1
ATOM 1388 N N . SER A 1 185 ? -15.302 9.090 -5.009 1.00 92.94 185 SER A N 1
ATOM 1389 C CA . SER A 1 185 ? -16.525 9.464 -5.706 1.00 92.94 185 SER A CA 1
ATOM 1390 C C . SER A 1 185 ? -16.297 9.419 -7.207 1.00 92.94 185 SER A C 1
ATOM 1392 O O . SER A 1 185 ? -15.162 9.407 -7.686 1.00 92.94 185 SER A O 1
ATOM 1394 N N . PHE A 1 186 ? -17.394 9.361 -7.949 1.00 91.69 186 PHE A N 1
ATOM 1395 C CA . PHE A 1 186 ? -17.371 9.466 -9.399 1.00 91.69 186 PHE A CA 1
ATOM 1396 C C . PHE A 1 186 ? -17.980 10.803 -9.793 1.00 91.69 186 PHE A C 1
ATOM 1398 O O . PHE A 1 186 ? -19.017 11.193 -9.262 1.00 91.69 186 PHE A O 1
ATOM 1405 N N . GLU A 1 187 ? -17.327 11.499 -10.712 1.00 86.88 187 GLU A N 1
ATOM 1406 C CA . GLU A 1 187 ? -17.745 12.814 -11.193 1.00 86.88 187 GLU A CA 1
ATOM 1407 C C . GLU A 1 187 ? -17.527 12.912 -12.703 1.00 86.88 187 GLU A C 1
ATOM 1409 O O . GLU A 1 187 ? -16.632 12.264 -13.244 1.00 86.88 187 GLU A O 1
ATOM 1414 N N . ALA A 1 188 ? -18.318 13.722 -13.398 1.00 82.06 188 ALA A N 1
ATOM 1415 C CA . ALA A 1 188 ? -18.035 14.081 -14.786 1.00 82.06 188 ALA A CA 1
ATOM 1416 C C . ALA A 1 188 ? -16.988 15.212 -14.847 1.00 82.06 188 ALA A C 1
ATOM 1418 O O . ALA A 1 188 ? -16.970 16.071 -13.967 1.00 82.06 188 ALA A O 1
ATOM 1419 N N . ASP A 1 189 ? -16.125 15.252 -15.871 1.00 68.50 189 ASP A N 1
ATOM 1420 C CA . ASP A 1 189 ? -15.479 16.515 -16.265 1.00 68.50 189 ASP A CA 1
ATOM 1421 C C . ASP A 1 189 ? -16.471 17.463 -16.955 1.00 68.50 189 ASP A C 1
ATOM 1423 O O . ASP A 1 189 ? -17.622 17.122 -17.225 1.00 68.50 189 ASP A O 1
ATOM 1427 N N . ALA A 1 190 ? -15.974 18.665 -17.262 1.00 66.19 190 ALA A N 1
ATOM 1428 C CA . ALA A 1 190 ? -16.647 19.682 -18.060 1.00 66.19 190 ALA A CA 1
ATOM 1429 C C . ALA A 1 190 ? -17.145 19.179 -19.431 1.00 66.19 190 ALA A C 1
ATOM 1431 O O . ALA A 1 190 ? -18.097 19.744 -19.959 1.00 66.19 190 ALA A O 1
ATOM 1432 N N . ASP A 1 191 ? -16.556 18.106 -19.970 1.00 68.94 191 ASP A N 1
ATOM 1433 C CA . ASP A 1 191 ? -16.941 17.495 -21.248 1.00 68.94 191 ASP A CA 1
ATOM 1434 C C . ASP A 1 191 ? -17.858 16.268 -21.057 1.00 68.94 191 ASP A C 1
ATOM 1436 O O . ASP A 1 191 ? -18.126 15.526 -22.003 1.00 68.94 191 ASP A O 1
ATOM 1440 N N . GLY A 1 192 ? -18.326 16.010 -19.831 1.00 70.56 192 GLY A N 1
ATOM 1441 C CA . GLY A 1 192 ? -19.207 14.888 -19.505 1.00 70.56 192 GLY A CA 1
ATOM 1442 C C . GLY A 1 192 ? -18.502 13.536 -19.335 1.00 70.56 192 GLY A C 1
ATOM 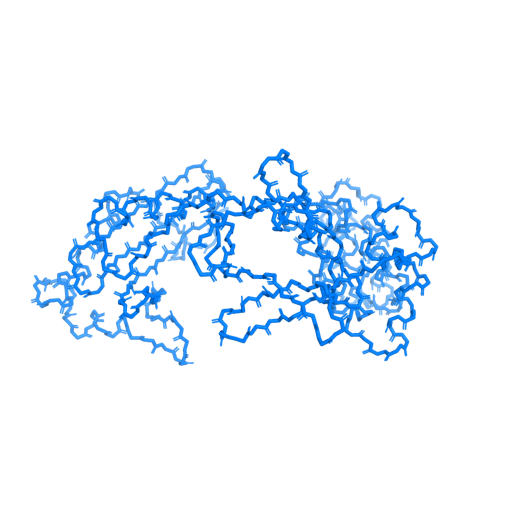1443 O O . GLY A 1 192 ? -19.171 12.526 -19.098 1.00 70.56 192 GLY A O 1
ATOM 1444 N N . ARG A 1 193 ? -17.168 13.469 -19.426 1.00 75.31 193 ARG A N 1
ATOM 1445 C CA . ARG A 1 193 ? -16.410 12.221 -19.256 1.00 75.31 193 ARG A CA 1
ATOM 1446 C C . ARG A 1 193 ? -16.222 11.913 -17.778 1.00 75.31 193 ARG A C 1
ATOM 1448 O O . ARG A 1 193 ? -15.768 12.744 -16.996 1.00 75.31 193 ARG A O 1
ATOM 1455 N N . TRP A 1 194 ? -16.540 10.682 -17.398 1.00 84.12 194 TRP A N 1
ATOM 1456 C CA . TRP A 1 194 ? -16.412 10.211 -16.021 1.00 84.12 194 TRP A CA 1
ATOM 1457 C C . TRP A 1 194 ? -14.960 10.260 -15.525 1.00 84.12 194 TRP A C 1
ATOM 1459 O O . TRP A 1 194 ? -14.028 9.952 -16.260 1.00 84.12 194 TRP A O 1
ATOM 1469 N N . ALA A 1 195 ? -14.769 10.570 -14.254 1.00 91.06 195 ALA A N 1
ATOM 1470 C CA . ALA A 1 195 ? -13.509 10.499 -13.538 1.00 91.06 195 ALA A CA 1
ATOM 1471 C C . ALA A 1 195 ? -13.733 9.899 -12.154 1.00 91.06 195 ALA A C 1
ATOM 1473 O O . ALA A 1 195 ? -14.833 9.939 -11.600 1.00 91.06 195 ALA A O 1
ATOM 1474 N N . LEU A 1 196 ? -12.663 9.327 -11.615 1.00 93.44 196 LEU A N 1
ATOM 1475 C CA . LEU A 1 196 ? -12.618 8.805 -10.262 1.00 93.44 196 LEU A CA 1
ATOM 1476 C C . LEU A 1 196 ? -11.906 9.831 -9.385 1.00 93.44 196 LEU A C 1
ATOM 1478 O O . LEU A 1 196 ? -10.751 10.169 -9.630 1.00 93.44 196 LEU A O 1
ATOM 1482 N N . ARG A 1 197 ? -12.590 10.327 -8.362 1.00 93.56 197 ARG A N 1
ATOM 1483 C CA . ARG A 1 197 ? -12.027 11.226 -7.360 1.00 93.56 197 ARG A CA 1
ATOM 1484 C C . ARG A 1 197 ? -11.622 10.404 -6.144 1.00 93.56 197 ARG A C 1
ATOM 1486 O O . ARG A 1 197 ? -12.453 9.705 -5.572 1.00 93.56 197 ARG A O 1
ATOM 1493 N N . LEU A 1 198 ? -10.352 10.482 -5.765 1.00 91.38 198 LEU A N 1
ATOM 1494 C CA . LEU A 1 198 ? -9.785 9.852 -4.575 1.00 91.38 198 LEU A CA 1
ATOM 1495 C C . LEU A 1 198 ? -9.488 10.942 -3.545 1.00 91.38 198 LEU A C 1
ATOM 1497 O O . LEU A 1 198 ? -8.646 11.800 -3.795 1.00 91.38 198 LEU A O 1
ATOM 1501 N N . GLU A 1 199 ? -10.151 10.935 -2.394 1.00 88.69 199 GLU A N 1
ATOM 1502 C CA . GLU A 1 199 ? -9.787 11.846 -1.302 1.00 88.69 199 GLU A CA 1
ATOM 1503 C C . GLU A 1 199 ? -8.462 11.389 -0.702 1.00 88.69 199 GLU A C 1
ATOM 1505 O O . GLU A 1 199 ? -8.330 10.225 -0.369 1.00 88.69 199 GLU A O 1
ATOM 1510 N N . ARG A 1 200 ? -7.446 12.238 -0.572 1.00 80.19 200 ARG A N 1
ATOM 1511 C CA . ARG A 1 200 ? -6.205 11.861 0.121 1.00 80.19 200 ARG A CA 1
ATOM 1512 C C . ARG A 1 200 ? -6.350 12.130 1.619 1.00 80.19 200 ARG A C 1
ATOM 1514 O O . ARG A 1 200 ? -7.270 12.814 2.059 1.00 80.19 200 ARG A O 1
ATOM 1521 N N . GLN A 1 201 ? -5.441 11.571 2.416 1.00 68.31 201 GLN A N 1
ATOM 1522 C CA . GLN A 1 201 ? -5.445 11.759 3.875 1.00 68.31 201 GLN A CA 1
ATOM 1523 C C . GLN A 1 201 ? -5.228 13.223 4.291 1.00 68.31 201 GLN A C 1
ATOM 1525 O O . GLN A 1 201 ? -5.697 13.630 5.345 1.00 68.31 201 GLN A O 1
ATOM 1530 N N . ASP A 1 202 ? -4.570 14.020 3.446 1.00 72.31 202 ASP A N 1
ATOM 1531 C CA . ASP A 1 202 ? -4.379 15.464 3.630 1.00 72.31 202 ASP A CA 1
ATOM 1532 C C . ASP A 1 202 ? -5.632 16.295 3.272 1.00 72.31 202 ASP A C 1
ATOM 1534 O O . ASP A 1 202 ? -5.593 17.523 3.294 1.00 72.31 202 ASP A O 1
ATOM 1538 N N . GLY A 1 203 ? -6.745 15.638 2.924 1.00 71.12 203 GLY A N 1
ATOM 1539 C CA . GLY A 1 203 ? -7.996 16.272 2.509 1.00 71.12 203 GLY A CA 1
ATOM 1540 C C . GLY A 1 203 ? -8.006 16.751 1.054 1.00 71.12 203 GLY A C 1
ATOM 1541 O O . GLY A 1 203 ? -9.060 17.152 0.555 1.00 71.12 203 GLY A O 1
ATOM 1542 N N . VAL A 1 204 ? -6.878 16.680 0.338 1.00 82.25 204 VAL A N 1
ATOM 1543 C CA . VAL A 1 204 ? -6.807 17.036 -1.082 1.00 82.25 204 VAL A CA 1
ATOM 1544 C C . VAL A 1 204 ? -7.323 15.871 -1.909 1.00 82.25 204 VAL A C 1
ATOM 1546 O O . VAL A 1 204 ? -6.888 14.734 -1.757 1.00 82.25 204 VAL A O 1
ATOM 1549 N N . ALA A 1 205 ? -8.238 16.127 -2.836 1.00 84.94 205 ALA A N 1
ATOM 1550 C CA . ALA A 1 205 ? -8.690 15.080 -3.735 1.00 84.94 205 ALA A CA 1
ATOM 1551 C C . ALA A 1 205 ? -7.807 14.981 -4.979 1.00 84.94 205 ALA A C 1
ATOM 1553 O O . ALA A 1 205 ? -7.590 15.966 -5.683 1.00 84.94 205 ALA A O 1
ATOM 1554 N N . GLN A 1 206 ? -7.342 13.771 -5.278 1.00 90.44 206 GLN A N 1
ATOM 1555 C CA . GLN A 1 206 ? -6.730 13.446 -6.555 1.00 90.44 206 GLN A CA 1
ATOM 1556 C C . GLN A 1 206 ? -7.821 13.027 -7.537 1.00 90.44 206 GLN A C 1
ATOM 1558 O O . GLN A 1 206 ? -8.611 12.121 -7.269 1.00 90.44 206 GLN A O 1
ATOM 1563 N N . ARG A 1 207 ? -7.848 13.672 -8.698 1.00 91.81 207 ARG A N 1
ATOM 1564 C CA . ARG A 1 207 ? -8.770 13.338 -9.777 1.00 91.81 207 ARG A CA 1
ATOM 1565 C C . ARG A 1 207 ? -8.076 12.451 -10.802 1.00 91.81 207 ARG A C 1
ATOM 1567 O O . ARG A 1 207 ? -7.084 12.860 -11.398 1.00 91.81 207 ARG A O 1
ATOM 1574 N N . LEU A 1 208 ? -8.613 11.255 -11.021 1.00 93.19 208 LEU A N 1
ATOM 1575 C CA . LEU A 1 208 ? -8.108 10.290 -11.989 1.00 93.19 208 LEU A CA 1
ATOM 1576 C C . LEU A 1 208 ? -8.992 10.316 -13.240 1.00 93.19 208 LEU A C 1
ATOM 1578 O O . LEU A 1 208 ? -10.153 9.892 -13.175 1.00 93.19 208 LEU A O 1
ATOM 1582 N N . PRO A 1 209 ? -8.492 10.816 -14.382 1.00 92.06 209 PRO A N 1
ATOM 1583 C CA . PRO A 1 209 ? -9.277 10.843 -15.606 1.00 92.06 209 PRO A CA 1
ATOM 1584 C C . PRO A 1 209 ? -9.528 9.416 -16.097 1.00 92.06 209 PRO A C 1
ATOM 1586 O O . PRO A 1 209 ? -8.624 8.571 -16.080 1.00 92.06 209 PRO A O 1
ATOM 1589 N N . ARG A 1 210 ? -10.755 9.142 -16.554 1.00 91.94 210 ARG A N 1
ATOM 1590 C CA . ARG A 1 210 ? -11.052 7.880 -17.228 1.00 91.94 210 ARG A CA 1
ATOM 1591 C C . ARG A 1 210 ? -10.317 7.837 -18.556 1.00 91.94 210 ARG A C 1
ATOM 1593 O O . ARG A 1 210 ? -10.384 8.763 -19.361 1.00 91.94 210 ARG A O 1
ATOM 1600 N N . LEU A 1 211 ? -9.636 6.730 -18.772 1.00 90.00 211 LEU A N 1
ATOM 1601 C CA . LEU A 1 211 ? -9.060 6.382 -20.048 1.00 90.00 211 LEU A CA 1
ATOM 1602 C C . LEU A 1 211 ? -10.149 5.753 -20.916 1.00 90.00 211 LEU A C 1
ATOM 1604 O O . LEU A 1 211 ? -10.860 4.845 -20.478 1.00 90.00 211 LEU A O 1
ATOM 1608 N N . ALA A 1 212 ? -10.294 6.281 -22.128 1.00 80.19 212 ALA A N 1
ATOM 1609 C CA . ALA A 1 212 ? -11.109 5.680 -23.178 1.00 80.19 212 ALA A CA 1
ATOM 1610 C C . ALA A 1 212 ? -10.352 4.482 -23.790 1.00 80.19 212 ALA A C 1
ATOM 1612 O O . ALA A 1 212 ? -9.561 3.826 -23.106 1.00 80.19 212 ALA A O 1
ATOM 1613 N N . ASP A 1 213 ? -10.527 4.236 -25.087 1.00 74.94 213 ASP A N 1
ATOM 1614 C CA . ASP A 1 213 ? -9.771 3.247 -25.868 1.00 74.94 213 ASP A CA 1
ATOM 1615 C C . ASP A 1 213 ? -8.310 3.685 -26.099 1.00 74.94 213 ASP A C 1
ATOM 1617 O O . ASP A 1 213 ? -7.786 3.674 -27.210 1.00 74.94 213 ASP A O 1
ATOM 1621 N N . THR A 1 214 ? -7.631 4.131 -25.041 1.00 79.25 214 THR A N 1
ATOM 1622 C CA . THR A 1 214 ? -6.203 4.424 -25.086 1.00 79.25 214 THR A CA 1
ATOM 1623 C C . THR A 1 214 ? -5.407 3.122 -25.070 1.00 79.25 214 THR A C 1
ATOM 1625 O O . THR A 1 214 ? -5.816 2.180 -24.370 1.00 79.25 214 THR A O 1
ATOM 1628 N N . PRO A 1 215 ? -4.237 3.091 -25.735 1.00 86.94 215 PRO A N 1
ATOM 1629 C CA . PRO A 1 215 ? -3.306 1.975 -25.650 1.00 86.94 215 PRO A CA 1
ATOM 1630 C C . PRO A 1 215 ? -3.019 1.546 -24.200 1.00 86.94 215 PRO A C 1
ATOM 1632 O O . PRO A 1 215 ? -3.225 2.331 -23.260 1.00 86.94 215 PRO A O 1
ATOM 1635 N N . PRO A 1 216 ? -2.561 0.303 -23.990 1.00 92.50 216 PRO A N 1
ATOM 1636 C CA . PRO A 1 216 ? -2.083 -0.135 -22.687 1.00 92.50 216 PRO A CA 1
ATOM 1637 C C . PRO A 1 216 ? -0.993 0.810 -22.162 1.00 92.50 216 PRO A C 1
ATOM 1639 O O . PRO A 1 216 ? -0.075 1.191 -22.887 1.00 92.50 216 PRO A O 1
ATOM 1642 N N . MET A 1 217 ? -1.113 1.204 -20.900 1.00 94.50 217 MET A N 1
ATOM 1643 C CA . MET A 1 217 ? -0.107 1.980 -20.182 1.00 94.50 217 MET A CA 1
ATOM 1644 C C . MET A 1 217 ? 1.126 1.100 -19.894 1.00 94.50 217 MET A C 1
ATOM 1646 O O . MET A 1 217 ? 1.011 -0.130 -19.902 1.00 94.50 217 MET A O 1
ATOM 1650 N N . PRO A 1 218 ? 2.301 1.687 -19.595 1.00 96.00 218 PRO A N 1
ATOM 1651 C CA . PRO A 1 218 ? 3.537 0.933 -19.366 1.00 96.00 218 PRO A CA 1
ATOM 1652 C C . PRO A 1 218 ? 3.393 -0.263 -18.407 1.00 96.00 218 PRO A C 1
ATO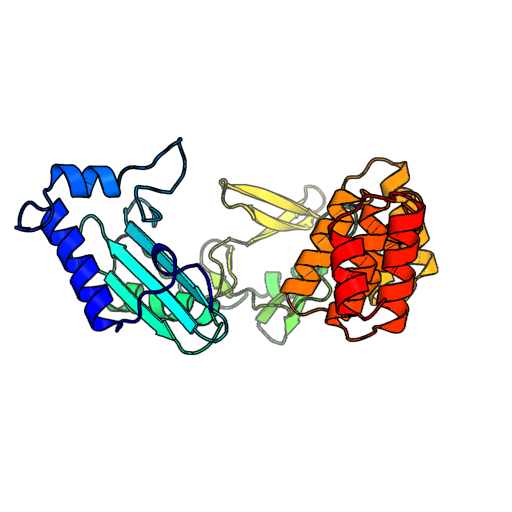M 1654 O O . PRO A 1 218 ? 3.889 -1.352 -18.707 1.00 96.00 218 PRO A O 1
ATOM 1657 N N . ARG A 1 219 ? 2.648 -0.115 -17.298 1.00 94.19 219 ARG A N 1
ATOM 1658 C CA . ARG A 1 219 ? 2.399 -1.225 -16.362 1.00 94.19 219 ARG A CA 1
ATOM 1659 C C . ARG A 1 219 ? 1.598 -2.366 -16.973 1.00 94.19 219 ARG A C 1
ATOM 1661 O O . ARG A 1 219 ? 1.843 -3.526 -16.649 1.00 94.19 219 ARG A O 1
ATOM 1668 N N . GLU A 1 220 ? 0.612 -2.038 -17.803 1.00 93.75 220 GLU A N 1
ATOM 1669 C CA . GLU A 1 220 ? -0.243 -3.020 -18.475 1.00 93.75 220 GLU A CA 1
ATOM 1670 C C . GLU A 1 220 ? 0.581 -3.844 -19.461 1.00 93.75 220 GLU A C 1
ATOM 1672 O O . GLU A 1 220 ? 0.461 -5.066 -19.463 1.00 93.75 220 GLU A O 1
ATOM 1677 N N . LEU A 1 221 ? 1.474 -3.199 -20.221 1.00 95.19 221 LEU A N 1
ATOM 1678 C CA . LEU A 1 221 ? 2.410 -3.876 -21.126 1.00 95.19 221 LEU A CA 1
ATOM 1679 C C . LEU A 1 221 ? 3.334 -4.829 -20.358 1.00 95.19 221 LEU A C 1
ATOM 1681 O O . LEU A 1 221 ? 3.479 -5.995 -20.727 1.00 95.19 221 LEU A O 1
ATOM 1685 N N . LEU A 1 222 ? 3.895 -4.358 -19.239 1.00 93.75 222 LEU A N 1
ATOM 1686 C CA . LEU A 1 222 ? 4.784 -5.161 -18.400 1.00 93.75 222 LEU A CA 1
ATOM 1687 C C . LEU A 1 222 ? 4.078 -6.411 -17.848 1.00 93.75 222 LEU A C 1
ATOM 1689 O O . LEU A 1 222 ? 4.649 -7.499 -17.868 1.00 93.75 222 LEU A O 1
ATOM 1693 N N . LEU A 1 223 ? 2.833 -6.269 -17.380 1.00 91.19 223 LEU A N 1
ATOM 1694 C CA . LEU A 1 223 ? 2.026 -7.375 -16.851 1.00 91.19 223 LEU A CA 1
ATOM 1695 C C . LEU A 1 223 ? 1.512 -8.325 -17.935 1.00 91.19 223 LEU A C 1
ATOM 1697 O O . LEU A 1 223 ? 1.392 -9.522 -17.682 1.00 91.19 223 LEU A O 1
ATOM 1701 N N . ALA A 1 224 ? 1.242 -7.812 -19.135 1.00 92.19 224 ALA A N 1
ATOM 1702 C CA . ALA A 1 224 ? 0.918 -8.619 -20.308 1.00 92.19 224 ALA A CA 1
ATOM 1703 C C . ALA A 1 224 ? 2.126 -9.420 -20.830 1.00 92.19 224 ALA A C 1
ATOM 1705 O O . ALA A 1 224 ? 1.959 -10.305 -21.666 1.00 92.19 224 ALA A O 1
ATOM 1706 N N . GLY A 1 225 ? 3.336 -9.136 -20.334 1.00 92.19 225 GLY A N 1
ATOM 1707 C CA . GLY A 1 225 ? 4.567 -9.791 -20.766 1.00 92.19 225 GLY A CA 1
ATOM 1708 C C . GLY A 1 225 ? 5.154 -9.218 -22.057 1.00 92.19 225 GLY A C 1
ATOM 1709 O O . GLY A 1 225 ? 6.126 -9.777 -22.568 1.00 92.19 225 GLY A O 1
ATOM 1710 N N . ASP A 1 226 ? 4.623 -8.101 -22.560 1.00 95.38 226 ASP A N 1
ATOM 1711 C CA . ASP A 1 226 ? 5.162 -7.382 -23.715 1.00 95.38 226 ASP A CA 1
ATOM 1712 C C . ASP A 1 226 ? 6.368 -6.536 -23.285 1.00 95.38 226 ASP A C 1
ATOM 1714 O O . ASP A 1 226 ? 6.291 -5.329 -23.042 1.00 95.38 226 ASP A O 1
ATOM 1718 N N . LYS A 1 227 ? 7.498 -7.222 -23.101 1.00 92.94 227 LYS A N 1
ATOM 1719 C CA . LYS A 1 227 ? 8.726 -6.636 -22.550 1.00 92.94 227 LYS A CA 1
ATOM 1720 C C . LYS A 1 227 ? 9.295 -5.530 -23.431 1.00 92.94 227 LYS A C 1
ATOM 1722 O O . LYS A 1 227 ? 9.842 -4.571 -22.896 1.00 92.94 227 LYS A O 1
ATOM 1727 N N . GLU A 1 228 ? 9.186 -5.670 -24.749 1.00 95.94 228 GLU A N 1
ATOM 1728 C CA . GLU A 1 228 ? 9.732 -4.704 -25.702 1.00 95.94 228 GLU A CA 1
ATOM 1729 C C . GLU A 1 228 ? 8.926 -3.405 -25.669 1.00 95.94 228 GLU A C 1
ATOM 1731 O O . GLU A 1 228 ? 9.499 -2.335 -25.445 1.00 95.94 228 GLU A O 1
ATOM 1736 N N . ALA A 1 229 ? 7.595 -3.496 -25.780 1.00 97.12 229 ALA A N 1
ATOM 1737 C CA . ALA A 1 229 ? 6.738 -2.320 -25.701 1.00 97.12 229 ALA A CA 1
ATOM 1738 C C . ALA A 1 229 ? 6.800 -1.667 -24.312 1.00 97.12 229 ALA A C 1
ATOM 1740 O O . ALA A 1 229 ? 6.850 -0.439 -24.212 1.00 97.12 229 ALA A O 1
ATOM 1741 N N . ALA A 1 230 ? 6.852 -2.465 -23.238 1.00 97.06 230 ALA A N 1
ATOM 1742 C CA . ALA A 1 230 ? 7.017 -1.945 -21.884 1.00 97.06 230 ALA A CA 1
ATOM 1743 C C . ALA A 1 230 ? 8.335 -1.170 -21.743 1.00 97.06 230 ALA A C 1
ATOM 1745 O O . ALA A 1 230 ? 8.319 -0.022 -21.301 1.00 97.06 230 ALA A O 1
ATOM 1746 N N . LEU A 1 231 ? 9.467 -1.753 -22.155 1.00 97.81 231 LEU A N 1
ATOM 1747 C CA . LEU A 1 231 ? 10.769 -1.088 -22.085 1.00 97.81 231 LEU A CA 1
ATOM 1748 C C . LEU A 1 231 ? 10.769 0.222 -22.876 1.00 97.81 231 LEU A C 1
ATOM 1750 O O . LEU A 1 231 ? 11.202 1.242 -22.344 1.00 97.81 231 LEU A O 1
ATOM 1754 N N . ALA A 1 232 ? 10.244 0.218 -24.104 1.00 98.06 232 ALA A N 1
ATOM 1755 C CA . ALA A 1 232 ? 10.131 1.423 -24.922 1.00 98.06 232 ALA A CA 1
ATOM 1756 C C . ALA A 1 232 ? 9.296 2.514 -24.227 1.00 98.06 232 ALA A C 1
ATOM 1758 O O . ALA A 1 232 ? 9.683 3.684 -24.214 1.00 98.06 232 ALA A O 1
ATOM 1759 N N . ALA A 1 233 ? 8.185 2.136 -23.592 1.00 98.00 233 ALA A N 1
ATOM 1760 C CA . ALA A 1 233 ? 7.320 3.076 -22.894 1.00 98.00 233 ALA A CA 1
ATOM 1761 C C . ALA A 1 233 ? 7.987 3.672 -21.638 1.00 98.00 233 ALA A C 1
ATOM 1763 O O . ALA A 1 233 ? 7.908 4.881 -21.420 1.00 98.00 233 ALA A O 1
ATOM 1764 N N . TYR A 1 234 ? 8.698 2.872 -20.835 1.00 98.25 234 TYR A N 1
ATOM 1765 C CA . TYR A 1 234 ? 9.435 3.401 -19.679 1.00 98.25 234 TYR A CA 1
ATOM 1766 C C . TYR A 1 234 ? 10.696 4.186 -20.069 1.00 98.25 234 TYR A C 1
ATOM 1768 O O . TYR A 1 234 ? 11.049 5.128 -19.361 1.00 98.25 234 TYR A O 1
ATOM 1776 N N . LEU A 1 235 ? 11.347 3.861 -21.193 1.00 98.19 235 LEU A N 1
ATOM 1777 C CA . LEU A 1 235 ? 12.415 4.692 -21.763 1.00 98.19 235 LEU A CA 1
ATOM 1778 C C . LEU A 1 235 ? 11.889 6.093 -22.089 1.00 98.19 235 LEU A C 1
ATOM 1780 O O . LEU A 1 235 ? 12.501 7.078 -21.688 1.00 98.19 235 LEU A O 1
ATOM 1784 N N . ALA A 1 236 ? 10.719 6.187 -22.728 1.00 98.12 236 ALA A N 1
ATOM 1785 C CA . ALA A 1 236 ? 10.091 7.473 -23.017 1.00 98.12 236 ALA A CA 1
ATOM 1786 C C . ALA A 1 236 ? 9.774 8.269 -21.736 1.00 98.12 236 ALA A C 1
ATOM 1788 O O . ALA A 1 236 ? 10.025 9.473 -21.685 1.00 98.12 236 ALA A O 1
ATOM 1789 N N . LEU A 1 237 ? 9.285 7.604 -20.679 1.00 98.25 237 LEU A N 1
ATOM 1790 C CA . LEU A 1 237 ? 9.061 8.246 -19.378 1.00 98.25 237 LEU A CA 1
ATOM 1791 C C . LEU A 1 237 ? 10.364 8.787 -18.783 1.00 98.25 237 LEU A C 1
ATOM 1793 O O . LEU A 1 237 ? 10.423 9.959 -18.412 1.00 98.25 237 LEU A O 1
ATOM 1797 N N . ARG A 1 238 ? 11.419 7.966 -18.755 1.00 98.00 238 ARG A N 1
ATOM 1798 C CA . ARG A 1 238 ? 12.743 8.361 -18.264 1.00 98.00 238 ARG A CA 1
ATOM 1799 C C . ARG A 1 238 ? 13.274 9.579 -19.014 1.00 98.00 238 ARG A C 1
ATOM 1801 O O . ARG A 1 238 ? 13.701 10.542 -18.384 1.00 98.00 238 ARG A O 1
ATOM 1808 N N . ASP A 1 239 ? 13.244 9.534 -20.342 1.00 97.69 239 ASP A N 1
ATOM 1809 C CA . ASP A 1 239 ? 13.828 10.567 -21.199 1.00 97.69 239 ASP A CA 1
ATOM 1810 C C . ASP A 1 239 ? 13.029 11.881 -21.135 1.00 97.69 239 ASP A C 1
ATOM 1812 O O . ASP A 1 239 ? 13.596 12.960 -21.295 1.00 97.69 239 ASP A O 1
ATOM 1816 N N . SER A 1 240 ? 11.729 11.807 -20.826 1.00 97.94 240 SER A N 1
ATOM 1817 C CA . SER A 1 240 ? 10.894 12.983 -20.545 1.00 97.94 240 SER A CA 1
ATOM 1818 C C . SER A 1 240 ? 11.122 13.603 -19.158 1.00 97.94 240 SER A C 1
ATOM 1820 O O . SER A 1 240 ? 10.645 14.707 -18.898 1.00 97.94 240 SER A O 1
ATOM 1822 N N . GLY A 1 241 ? 11.844 12.914 -18.266 1.00 97.12 241 GLY A N 1
ATOM 1823 C CA . GLY A 1 241 ? 12.041 13.326 -16.875 1.00 97.12 241 GLY A CA 1
ATOM 1824 C C . GLY A 1 241 ? 10.855 13.029 -15.949 1.00 97.12 241 GLY A C 1
ATOM 1825 O O . GLY A 1 241 ? 10.828 13.535 -14.828 1.00 97.12 241 GLY A O 1
ATOM 1826 N N . ASP A 1 242 ? 9.883 12.223 -16.388 1.00 98.06 242 ASP A N 1
ATOM 1827 C CA . ASP A 1 242 ? 8.756 11.804 -15.552 1.00 98.06 242 ASP A CA 1
ATOM 1828 C C . ASP A 1 242 ? 9.240 10.899 -14.405 1.00 98.06 242 ASP A C 1
ATOM 1830 O O . ASP A 1 242 ? 10.049 9.985 -14.603 1.00 98.06 242 ASP A O 1
ATOM 1834 N N . GLU A 1 243 ? 8.729 11.130 -13.189 1.00 97.25 243 GLU A N 1
ATOM 1835 C CA . GLU A 1 243 ? 9.120 10.365 -12.001 1.00 97.25 243 GLU A CA 1
ATOM 1836 C C . GLU A 1 243 ? 8.912 8.857 -12.197 1.00 97.25 243 GLU A C 1
ATOM 1838 O O . GLU A 1 243 ? 9.736 8.068 -11.732 1.00 97.25 243 GLU A O 1
ATOM 1843 N N . ALA A 1 244 ? 7.864 8.449 -12.918 1.00 97.12 244 ALA A N 1
ATOM 1844 C CA . ALA A 1 244 ? 7.537 7.049 -13.163 1.00 97.12 244 ALA A CA 1
ATOM 1845 C C . ALA A 1 244 ? 8.623 6.292 -13.952 1.00 97.12 244 ALA A C 1
ATOM 1847 O O . ALA A 1 244 ? 8.721 5.068 -13.848 1.00 97.12 244 ALA A O 1
ATOM 1848 N N . GLY A 1 245 ? 9.447 7.010 -14.721 1.00 97.62 245 GLY A N 1
ATOM 1849 C CA . GLY A 1 245 ? 10.606 6.459 -15.425 1.00 97.62 245 GLY A CA 1
ATOM 1850 C C . GLY A 1 245 ? 11.897 6.466 -14.604 1.00 97.62 245 GLY A C 1
ATOM 1851 O O . GLY A 1 245 ? 12.902 5.938 -15.072 1.00 97.62 245 GLY A O 1
ATOM 1852 N N . SER A 1 246 ? 11.894 7.062 -13.405 1.00 98.31 246 SER A N 1
ATOM 1853 C CA . SER A 1 246 ? 13.101 7.237 -12.593 1.00 98.31 246 SER A CA 1
ATOM 1854 C C . SER A 1 246 ? 13.574 5.942 -11.924 1.00 98.31 246 SER A C 1
ATOM 1856 O O . SER A 1 246 ? 12.769 5.129 -11.459 1.00 98.31 246 SER A O 1
ATOM 1858 N N . GLU A 1 247 ? 14.895 5.798 -11.773 1.00 98.00 247 GLU A N 1
ATOM 1859 C CA . GLU A 1 247 ? 15.515 4.667 -11.065 1.00 98.00 247 GLU A CA 1
ATOM 1860 C C . GLU A 1 247 ? 14.912 4.486 -9.666 1.00 98.00 247 GLU A C 1
ATOM 1862 O O . GLU A 1 247 ? 14.532 3.383 -9.268 1.00 98.00 247 GLU A O 1
ATOM 1867 N N . ALA A 1 248 ? 14.798 5.590 -8.920 1.00 97.88 248 ALA A N 1
ATOM 1868 C CA . ALA A 1 248 ? 14.319 5.584 -7.546 1.00 97.88 248 ALA A CA 1
ATOM 1869 C C . ALA A 1 248 ? 12.846 5.163 -7.452 1.00 97.88 248 ALA A C 1
ATOM 1871 O O . ALA A 1 248 ? 12.486 4.403 -6.552 1.00 97.88 248 ALA A O 1
ATOM 1872 N N . TYR A 1 249 ? 11.994 5.631 -8.369 1.00 97.44 249 TYR A N 1
ATOM 1873 C CA . TYR A 1 249 ? 10.590 5.233 -8.410 1.00 97.44 249 TYR A CA 1
ATOM 1874 C C . TYR A 1 249 ? 10.446 3.738 -8.695 1.00 97.44 249 TYR A C 1
ATOM 1876 O O . TYR A 1 249 ? 9.802 3.032 -7.918 1.00 97.44 249 TYR A O 1
ATOM 1884 N N . LEU A 1 250 ? 11.092 3.240 -9.754 1.00 97.62 250 LEU A N 1
ATOM 1885 C CA . LEU A 1 250 ? 11.025 1.829 -10.141 1.00 97.62 250 LEU A CA 1
ATOM 1886 C C . LEU A 1 250 ? 11.557 0.918 -9.033 1.00 97.62 250 LEU A C 1
ATOM 1888 O O . LEU A 1 250 ? 10.944 -0.108 -8.734 1.00 97.62 250 LEU A O 1
ATOM 1892 N N . ASN A 1 251 ? 12.631 1.335 -8.358 1.00 97.50 251 ASN A N 1
ATOM 1893 C CA . ASN A 1 251 ? 13.171 0.633 -7.199 1.00 97.50 251 ASN A CA 1
ATOM 1894 C C . ASN A 1 251 ? 12.144 0.553 -6.055 1.00 97.50 251 ASN A C 1
ATOM 1896 O O . ASN A 1 251 ? 11.850 -0.533 -5.550 1.00 97.50 251 ASN A O 1
ATOM 1900 N N . ARG A 1 252 ? 11.524 1.684 -5.675 1.00 96.75 252 ARG A N 1
ATOM 1901 C CA . ARG A 1 252 ? 10.475 1.709 -4.636 1.00 96.75 252 ARG A CA 1
ATOM 1902 C C . ARG A 1 252 ? 9.286 0.823 -5.006 1.00 96.75 252 ARG A C 1
ATOM 1904 O O . ARG A 1 252 ? 8.797 0.094 -4.142 1.00 96.75 252 ARG A O 1
ATOM 1911 N N . GLN A 1 253 ? 8.847 0.860 -6.264 1.00 95.19 253 GLN A N 1
ATOM 1912 C CA . GLN A 1 253 ? 7.758 0.016 -6.757 1.00 95.19 253 GLN A CA 1
ATOM 1913 C C . GLN A 1 253 ? 8.123 -1.471 -6.688 1.00 95.19 253 GLN A C 1
ATOM 1915 O O . GLN A 1 253 ? 7.319 -2.270 -6.216 1.00 95.19 253 GLN A O 1
ATOM 1920 N N . ALA A 1 254 ? 9.335 -1.858 -7.089 1.00 95.50 254 ALA A N 1
ATOM 1921 C CA . ALA A 1 254 ? 9.762 -3.255 -7.070 1.00 95.50 254 ALA A CA 1
ATOM 1922 C C . ALA A 1 254 ? 9.773 -3.826 -5.644 1.00 95.50 254 ALA A C 1
ATOM 1924 O O . ALA A 1 254 ? 9.194 -4.885 -5.394 1.00 95.50 254 ALA A O 1
ATOM 1925 N N . TYR A 1 255 ? 10.335 -3.092 -4.680 1.00 94.56 255 TYR A N 1
ATOM 1926 C CA . TYR A 1 255 ? 10.307 -3.506 -3.275 1.00 94.56 255 TYR A CA 1
ATOM 1927 C C . TYR A 1 255 ? 8.902 -3.484 -2.665 1.00 94.56 255 TYR A C 1
ATOM 1929 O O . TYR A 1 255 ? 8.595 -4.328 -1.822 1.00 94.56 255 TYR A O 1
ATOM 1937 N N . ALA A 1 256 ? 8.033 -2.550 -3.068 1.00 91.44 256 ALA A N 1
ATOM 1938 C CA . ALA A 1 256 ? 6.636 -2.552 -2.637 1.00 91.44 256 ALA A CA 1
ATOM 1939 C C . ALA A 1 256 ? 5.919 -3.829 -3.098 1.00 91.44 256 ALA A C 1
ATOM 1941 O O . ALA A 1 256 ? 5.267 -4.482 -2.287 1.00 91.44 256 ALA A O 1
ATOM 1942 N N . GLN A 1 257 ? 6.124 -4.239 -4.351 1.00 91.00 257 GLN A N 1
ATOM 1943 C CA . GLN A 1 257 ? 5.563 -5.478 -4.892 1.00 91.00 257 GLN A CA 1
ATOM 1944 C C . GLN A 1 257 ? 6.155 -6.723 -4.223 1.00 91.00 257 GLN A C 1
ATOM 1946 O O . GLN A 1 257 ? 5.424 -7.670 -3.934 1.00 91.00 257 GLN A O 1
ATOM 1951 N N . LEU A 1 258 ? 7.448 -6.703 -3.885 1.00 90.44 258 LEU A N 1
ATOM 1952 C CA . LEU A 1 258 ? 8.092 -7.787 -3.142 1.00 90.44 258 LEU A CA 1
ATOM 1953 C C . LEU A 1 258 ? 7.473 -7.960 -1.746 1.00 90.44 258 LEU A C 1
ATOM 1955 O O . LEU A 1 258 ? 7.119 -9.077 -1.373 1.00 90.44 258 LEU A O 1
ATOM 1959 N N . ARG A 1 259 ? 7.283 -6.858 -1.003 1.00 86.81 259 ARG A N 1
ATOM 1960 C CA . ARG A 1 259 ? 6.611 -6.861 0.312 1.00 86.81 259 ARG A CA 1
ATOM 1961 C C . ARG A 1 259 ? 5.133 -7.233 0.215 1.00 86.81 259 ARG A C 1
ATOM 1963 O O . ARG A 1 259 ? 4.622 -7.906 1.101 1.00 86.81 259 ARG A O 1
ATOM 1970 N N . GLY A 1 260 ? 4.464 -6.816 -0.860 1.00 81.56 260 GLY A N 1
ATOM 1971 C CA . GLY A 1 260 ? 3.076 -7.169 -1.163 1.00 81.56 260 GLY A CA 1
ATOM 1972 C C . GLY A 1 260 ? 2.883 -8.618 -1.624 1.00 81.56 260 GLY A C 1
ATOM 1973 O O . GLY A 1 260 ? 1.750 -9.048 -1.812 1.00 81.56 260 GLY A O 1
ATOM 1974 N N . GLY A 1 261 ? 3.967 -9.382 -1.806 1.00 85.56 261 GLY A N 1
ATOM 1975 C CA . GLY A 1 261 ? 3.937 -10.798 -2.183 1.00 85.56 261 GLY A CA 1
ATOM 1976 C C . GLY A 1 261 ? 3.961 -11.068 -3.691 1.00 85.56 261 GLY A C 1
ATOM 1977 O O . GLY A 1 261 ? 4.109 -12.222 -4.099 1.00 85.56 261 GLY A O 1
ATOM 1978 N N . SER A 1 262 ? 3.901 -10.036 -4.537 1.00 89.88 262 SER A N 1
ATOM 1979 C CA . SER A 1 262 ? 3.991 -10.167 -5.996 1.00 89.88 262 SER A CA 1
ATOM 1980 C C . SER A 1 262 ? 5.450 -10.255 -6.459 1.00 89.88 262 SER A C 1
ATOM 1982 O O . SER A 1 262 ? 6.008 -9.344 -7.078 1.00 89.88 262 SER A O 1
ATOM 1984 N N . LYS A 1 263 ? 6.098 -11.389 -6.160 1.00 92.00 263 LYS A N 1
ATOM 1985 C CA . LYS A 1 263 ? 7.492 -11.642 -6.565 1.00 92.00 263 LYS A CA 1
ATOM 1986 C C . LYS A 1 263 ? 7.721 -11.545 -8.089 1.00 92.00 263 LYS A C 1
ATOM 1988 O O . LYS A 1 263 ? 8.742 -10.977 -8.474 1.00 92.00 263 LYS A O 1
ATOM 1993 N N . PRO A 1 264 ? 6.814 -12.030 -8.968 1.00 92.00 264 PRO A N 1
ATOM 1994 C CA . PRO A 1 264 ? 7.000 -11.906 -10.415 1.00 92.00 264 PRO A CA 1
ATOM 1995 C C . PRO A 1 264 ? 7.047 -10.452 -10.898 1.00 92.00 264 PRO A C 1
ATOM 1997 O O . PRO A 1 264 ? 7.902 -10.104 -11.710 1.00 92.00 264 PRO A O 1
ATOM 2000 N N . LEU A 1 265 ? 6.175 -9.584 -10.372 1.00 92.38 265 LEU A N 1
ATOM 2001 C CA . LEU A 1 265 ? 6.161 -8.171 -10.750 1.00 92.38 265 LEU A CA 1
ATOM 2002 C C . LEU A 1 265 ? 7.372 -7.421 -10.187 1.00 92.38 265 LEU A C 1
ATOM 2004 O O . LEU A 1 265 ? 7.944 -6.584 -10.883 1.00 92.38 265 LEU A O 1
ATOM 2008 N N . ALA A 1 266 ? 7.791 -7.745 -8.959 1.00 95.44 266 ALA A N 1
ATOM 2009 C CA . ALA A 1 266 ? 9.021 -7.210 -8.379 1.00 95.44 266 ALA A CA 1
ATOM 2010 C C . ALA A 1 266 ? 10.243 -7.534 -9.255 1.00 95.44 266 ALA A C 1
ATOM 2012 O O . ALA A 1 266 ? 11.037 -6.645 -9.557 1.00 95.44 266 ALA A O 1
ATOM 2013 N N . LEU A 1 267 ? 10.356 -8.783 -9.727 1.00 96.56 267 LEU A N 1
ATOM 2014 C CA . LEU A 1 267 ? 11.425 -9.197 -10.634 1.00 96.56 267 LEU A CA 1
ATOM 2015 C C . LEU A 1 267 ? 11.361 -8.456 -11.974 1.00 96.56 267 LEU A C 1
ATOM 2017 O O . LEU A 1 267 ? 12.379 -7.931 -12.422 1.00 96.56 267 LEU A O 1
ATOM 2021 N N . ALA A 1 268 ? 10.182 -8.382 -12.598 1.00 95.75 268 ALA A N 1
ATOM 2022 C CA . ALA A 1 268 ? 10.008 -7.698 -13.878 1.00 95.75 268 ALA A CA 1
ATOM 2023 C C . ALA A 1 268 ? 10.403 -6.213 -13.794 1.00 95.75 268 ALA A C 1
ATOM 2025 O O . ALA A 1 268 ? 11.081 -5.700 -14.683 1.00 95.75 268 ALA A O 1
ATOM 2026 N N . LEU A 1 269 ? 10.045 -5.540 -12.695 1.00 96.88 269 LEU A N 1
ATOM 2027 C CA . LEU A 1 269 ? 10.449 -4.160 -12.440 1.00 96.88 269 LEU A CA 1
ATOM 2028 C C . LEU A 1 269 ? 11.953 -4.004 -12.203 1.00 96.88 269 LEU A C 1
ATOM 2030 O O . LEU A 1 269 ? 12.535 -3.065 -12.736 1.00 96.88 269 LEU A O 1
ATOM 2034 N N . MET A 1 270 ? 12.598 -4.899 -11.446 1.00 98.06 270 MET A N 1
ATOM 2035 C CA . MET A 1 270 ? 14.055 -4.833 -11.259 1.00 98.06 270 MET A CA 1
ATOM 2036 C C . MET A 1 270 ? 14.799 -5.055 -12.577 1.00 98.06 270 MET A C 1
ATOM 2038 O O . MET A 1 270 ? 15.720 -4.308 -12.903 1.00 98.06 270 MET A O 1
ATOM 2042 N N . GLN A 1 271 ? 14.361 -6.027 -13.381 1.00 97.81 271 GLN A N 1
ATOM 2043 C CA . GLN A 1 271 ? 14.918 -6.269 -14.712 1.00 97.81 271 GLN A CA 1
ATOM 2044 C C . GLN A 1 271 ? 14.750 -5.050 -15.621 1.00 97.81 271 GLN A C 1
ATOM 2046 O O . GLN A 1 271 ? 15.693 -4.659 -16.308 1.00 97.81 271 GLN A O 1
ATOM 2051 N N . LEU A 1 272 ? 13.573 -4.424 -15.620 1.00 98.12 272 LEU A N 1
ATOM 2052 C CA . LEU A 1 272 ? 13.332 -3.179 -16.343 1.00 98.12 272 LEU A CA 1
ATOM 2053 C C . LEU A 1 272 ? 14.269 -2.060 -15.855 1.00 98.12 272 LEU A C 1
ATOM 2055 O O . LEU A 1 272 ? 14.904 -1.399 -16.670 1.00 98.12 272 LEU A O 1
ATOM 2059 N N . ASN A 1 273 ? 14.421 -1.892 -14.539 1.00 98.44 273 ASN A N 1
ATOM 2060 C CA . ASN A 1 273 ? 15.275 -0.859 -13.953 1.00 98.44 273 ASN A CA 1
ATOM 2061 C C . ASN A 1 273 ? 16.748 -1.026 -14.375 1.00 98.44 273 ASN A C 1
ATOM 2063 O O . ASN A 1 273 ? 17.380 -0.060 -14.790 1.00 98.44 273 ASN A O 1
ATOM 2067 N N . THR A 1 274 ? 17.274 -2.260 -14.386 1.00 98.38 274 THR A N 1
ATOM 2068 C CA . THR A 1 274 ? 18.641 -2.537 -14.883 1.00 98.38 274 THR A CA 1
ATOM 2069 C C . THR A 1 274 ? 18.820 -2.255 -16.376 1.00 98.38 274 THR A C 1
ATOM 2071 O O . THR A 1 274 ? 19.914 -1.891 -16.801 1.00 98.38 274 THR A O 1
ATOM 2074 N N . GLN A 1 275 ? 17.763 -2.387 -17.183 1.00 97.94 275 GLN A N 1
ATOM 2075 C CA . GLN A 1 275 ? 17.805 -2.056 -18.612 1.00 97.94 275 GLN A CA 1
ATOM 2076 C C . GLN A 1 275 ? 17.762 -0.542 -18.847 1.00 97.94 275 GLN A C 1
ATOM 2078 O O . GLN A 1 275 ? 18.443 -0.037 -19.737 1.00 97.94 275 GLN A O 1
ATOM 2083 N N . LEU A 1 276 ? 17.003 0.192 -18.030 1.00 97.75 276 LEU A N 1
ATOM 2084 C CA . LEU A 1 276 ? 16.932 1.653 -18.085 1.00 97.75 276 LEU A CA 1
ATOM 2085 C C . LEU A 1 276 ? 18.184 2.322 -17.500 1.00 97.75 276 LEU A C 1
ATOM 2087 O O . LEU A 1 276 ? 18.576 3.388 -17.972 1.00 97.75 276 LEU A O 1
ATOM 2091 N N . TYR A 1 277 ? 18.830 1.702 -16.511 1.00 98.25 277 TYR A N 1
ATOM 2092 C CA . TYR A 1 277 ? 19.975 2.262 -15.785 1.00 98.25 277 TYR A CA 1
ATOM 2093 C C . TYR A 1 277 ? 21.131 1.256 -15.641 1.00 98.25 277 TYR A C 1
ATOM 2095 O O . TYR A 1 277 ? 21.573 0.957 -14.530 1.00 98.25 277 TYR A O 1
ATOM 2103 N N . PRO A 1 278 ? 21.703 0.756 -16.752 1.00 98.19 278 PRO A N 1
ATOM 2104 C CA . PRO A 1 278 ? 22.675 -0.342 -16.722 1.00 98.19 278 PRO A CA 1
ATOM 2105 C C . PRO A 1 278 ? 24.001 -0.000 -16.030 1.00 98.19 278 PRO A C 1
ATOM 2107 O O . PRO A 1 278 ? 24.753 -0.910 -15.672 1.00 98.19 278 PRO A O 1
ATOM 2110 N N . ALA A 1 279 ? 24.297 1.289 -15.844 1.00 98.06 279 ALA A N 1
ATOM 2111 C CA . ALA A 1 279 ? 25.487 1.782 -15.153 1.00 98.06 279 ALA A CA 1
ATOM 2112 C C . ALA A 1 279 ? 25.285 1.984 -13.637 1.00 98.06 279 ALA A C 1
ATOM 2114 O O . ALA A 1 279 ? 26.251 2.278 -12.937 1.00 98.06 279 ALA A O 1
ATOM 2115 N N . SER A 1 280 ? 24.064 1.821 -13.114 1.00 98.12 280 SER A N 1
ATOM 2116 C CA . SER A 1 280 ? 23.782 1.972 -11.684 1.00 98.12 280 SER A CA 1
ATOM 2117 C C . SER A 1 280 ? 24.008 0.655 -10.947 1.00 98.12 280 SER A C 1
ATOM 2119 O O . SER A 1 280 ? 23.252 -0.302 -11.125 1.00 98.12 280 SER A O 1
ATOM 2121 N N . ALA A 1 281 ? 25.026 0.607 -10.081 1.00 98.12 281 ALA A N 1
ATOM 2122 C CA . ALA A 1 281 ? 25.296 -0.552 -9.227 1.00 98.12 281 ALA A CA 1
ATOM 2123 C C . ALA A 1 281 ? 24.089 -0.917 -8.344 1.00 98.12 281 ALA A C 1
ATOM 2125 O O . ALA A 1 281 ? 23.823 -2.098 -8.138 1.00 98.12 281 ALA A O 1
ATOM 2126 N N . ASN A 1 282 ? 23.326 0.088 -7.898 1.00 97.38 282 ASN A N 1
ATOM 2127 C CA . ASN A 1 282 ? 22.133 -0.072 -7.069 1.00 97.38 282 ASN A CA 1
ATOM 2128 C C . ASN A 1 282 ? 21.040 -0.905 -7.767 1.00 97.38 282 ASN A C 1
ATOM 2130 O O . ASN A 1 282 ? 20.449 -1.782 -7.144 1.00 97.38 282 ASN A O 1
ATOM 2134 N N . THR A 1 283 ? 20.814 -0.707 -9.072 1.00 98.06 283 THR A N 1
ATOM 2135 C CA . THR A 1 283 ? 19.815 -1.511 -9.807 1.00 98.06 283 THR A CA 1
ATOM 2136 C C . THR A 1 283 ? 20.195 -2.988 -9.905 1.00 98.06 283 THR A C 1
ATOM 2138 O O . THR A 1 283 ? 19.336 -3.860 -9.774 1.00 98.06 283 THR A O 1
ATOM 2141 N N . TRP A 1 284 ? 21.484 -3.285 -10.091 1.00 98.62 284 TRP A N 1
ATOM 2142 C CA . TRP A 1 284 ? 21.993 -4.656 -10.144 1.00 98.62 284 TRP A CA 1
ATOM 2143 C C . TRP A 1 284 ? 22.009 -5.323 -8.767 1.00 98.62 284 TRP A C 1
ATOM 2145 O O . TRP A 1 284 ? 21.698 -6.507 -8.666 1.00 98.62 284 TRP A O 1
ATOM 2155 N N . ASP A 1 285 ? 22.323 -4.571 -7.712 1.00 98.12 285 ASP A N 1
ATOM 2156 C CA . ASP A 1 285 ? 22.259 -5.052 -6.329 1.00 98.12 285 ASP A CA 1
ATOM 2157 C C . ASP A 1 285 ? 20.822 -5.438 -5.946 1.00 98.12 285 ASP A C 1
ATOM 2159 O O . ASP A 1 285 ? 20.574 -6.572 -5.532 1.00 98.12 285 ASP A O 1
ATOM 2163 N N . GLY A 1 286 ? 19.851 -4.558 -6.220 1.00 97.19 286 GLY A N 1
ATOM 2164 C CA . GLY A 1 286 ? 18.428 -4.828 -5.995 1.00 97.19 286 GLY A CA 1
ATOM 2165 C C . GLY A 1 286 ? 17.888 -6.004 -6.820 1.00 97.19 286 GLY A C 1
ATOM 2166 O O . GLY A 1 286 ? 17.111 -6.817 -6.312 1.00 97.19 286 GLY A O 1
ATOM 2167 N N . LEU A 1 287 ? 18.335 -6.169 -8.073 1.00 98.50 287 LEU A N 1
ATOM 2168 C CA . LEU A 1 287 ? 18.014 -7.357 -8.874 1.00 98.50 287 LEU A CA 1
ATOM 2169 C C . LEU 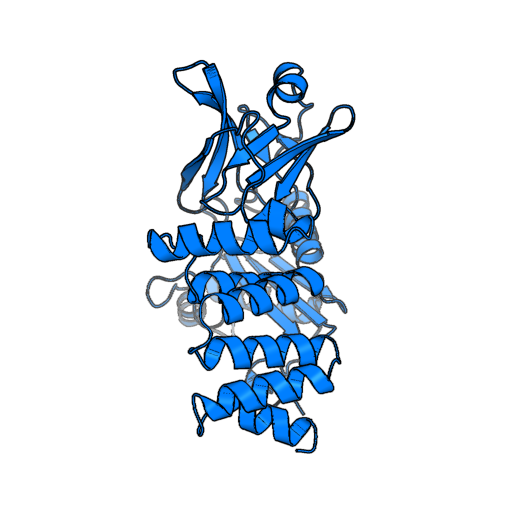A 1 287 ? 18.572 -8.640 -8.228 1.00 98.50 287 LEU A C 1
ATOM 2171 O O . LEU A 1 287 ? 17.881 -9.662 -8.194 1.00 98.50 287 LEU A O 1
ATOM 2175 N N . GLY A 1 288 ? 19.790 -8.581 -7.680 1.00 97.94 288 GLY A N 1
ATOM 2176 C CA . GLY A 1 288 ? 20.404 -9.679 -6.933 1.00 97.94 288 GLY A CA 1
ATOM 2177 C C . GLY A 1 288 ? 19.593 -10.082 -5.703 1.00 97.94 288 GLY A C 1
ATOM 2178 O O . GLY A 1 288 ? 19.331 -11.271 -5.505 1.00 97.94 288 GLY A O 1
ATOM 2179 N N . GLU A 1 289 ? 19.117 -9.103 -4.930 1.00 96.81 289 GLU A N 1
ATOM 2180 C CA . GLU A 1 289 ? 18.266 -9.345 -3.758 1.00 96.81 289 GLU A CA 1
ATOM 2181 C C . GLU A 1 289 ? 16.956 -10.041 -4.133 1.00 96.81 289 GLU A C 1
ATOM 2183 O O . GLU A 1 289 ? 16.581 -11.042 -3.514 1.00 96.81 289 GLU A O 1
ATOM 2188 N N . VAL A 1 290 ? 16.275 -9.566 -5.182 1.00 97.38 290 VAL A N 1
ATOM 2189 C CA . VAL A 1 290 ? 15.018 -10.173 -5.642 1.00 97.38 290 VAL A CA 1
ATOM 2190 C C . VAL A 1 290 ? 15.234 -11.614 -6.114 1.00 97.38 290 VAL A C 1
ATOM 2192 O O . VAL A 1 290 ? 14.450 -12.495 -5.748 1.00 97.38 290 VAL A O 1
ATOM 2195 N N . HIS A 1 291 ? 16.309 -11.896 -6.857 1.00 97.88 291 HIS A N 1
ATOM 2196 C CA . HIS A 1 291 ? 16.665 -13.272 -7.224 1.00 97.88 291 HIS A CA 1
ATOM 2197 C C . HIS A 1 291 ? 16.978 -14.142 -5.999 1.00 97.88 291 HIS A C 1
ATOM 2199 O O . HIS A 1 291 ? 16.549 -15.297 -5.947 1.00 97.88 291 HIS A O 1
ATOM 2205 N N . GLY A 1 292 ? 17.648 -13.589 -4.984 1.00 94.75 292 GLY A N 1
ATOM 2206 C CA . GLY A 1 292 ? 17.881 -14.258 -3.704 1.00 94.75 292 GLY A CA 1
ATOM 2207 C C . GLY A 1 292 ? 16.579 -14.667 -3.006 1.00 94.75 292 GLY A C 1
ATOM 2208 O O . GLY A 1 292 ? 16.433 -15.822 -2.605 1.00 94.75 292 GLY A O 1
ATOM 2209 N N . VAL A 1 293 ? 15.591 -13.767 -2.943 1.00 93.06 293 VAL A N 1
ATOM 2210 C CA . VAL A 1 293 ? 14.248 -14.036 -2.378 1.00 93.06 293 VAL A CA 1
ATOM 2211 C C . VAL A 1 293 ? 13.453 -15.067 -3.196 1.00 93.06 293 VAL A C 1
ATOM 2213 O O . VAL A 1 293 ? 12.587 -15.773 -2.663 1.00 93.06 293 VAL A O 1
ATOM 2216 N N . LEU A 1 294 ? 13.738 -15.169 -4.494 1.00 94.25 294 LEU A N 1
ATOM 2217 C CA . LEU A 1 294 ? 13.206 -16.194 -5.396 1.00 94.25 294 LEU A CA 1
ATOM 2218 C C . LEU A 1 294 ? 13.992 -17.516 -5.355 1.00 94.25 294 LEU A C 1
ATOM 2220 O O . LEU A 1 294 ? 13.625 -18.452 -6.059 1.00 94.25 294 LEU A O 1
ATOM 2224 N N . ALA A 1 295 ? 15.042 -17.606 -4.533 1.00 94.94 295 ALA A N 1
ATOM 2225 C CA . ALA A 1 295 ? 15.973 -18.731 -4.452 1.00 94.94 295 ALA A CA 1
ATOM 2226 C C . ALA A 1 295 ? 16.737 -19.041 -5.759 1.00 94.94 295 ALA A C 1
ATOM 2228 O O . ALA A 1 295 ? 17.351 -20.104 -5.883 1.00 94.94 295 ALA A O 1
ATOM 2229 N N . ASP A 1 296 ? 16.790 -18.096 -6.703 1.00 96.50 296 ASP A N 1
ATOM 2230 C CA . ASP A 1 296 ? 17.604 -18.190 -7.916 1.00 9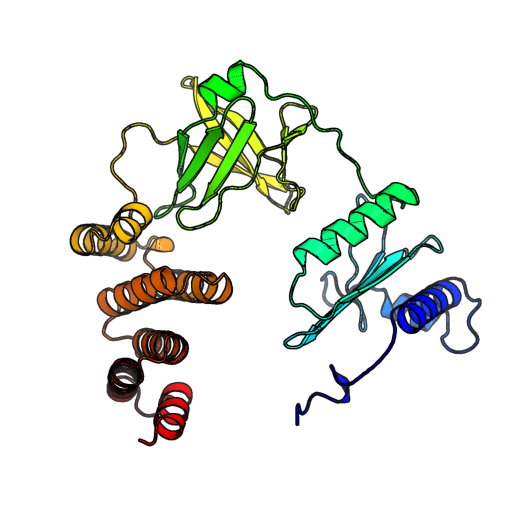6.50 296 ASP A CA 1
ATOM 2231 C C . ASP A 1 296 ? 19.030 -17.700 -7.636 1.00 96.50 296 ASP A C 1
ATOM 2233 O O . ASP A 1 296 ? 19.443 -16.590 -7.980 1.00 96.50 296 ASP A O 1
ATOM 2237 N N . LYS A 1 297 ? 19.804 -18.554 -6.960 1.00 96.00 297 LYS A N 1
ATOM 2238 C CA . LYS A 1 297 ? 21.181 -18.238 -6.554 1.00 96.00 297 LYS A CA 1
ATOM 2239 C C . LYS A 1 297 ? 22.099 -17.951 -7.742 1.00 96.00 297 LYS A C 1
ATOM 2241 O O . LYS A 1 297 ? 23.067 -17.209 -7.591 1.00 96.00 297 LYS A O 1
ATOM 2246 N N . ALA A 1 298 ? 21.834 -18.552 -8.903 1.00 97.19 298 ALA A N 1
ATOM 2247 C CA . ALA A 1 298 ? 22.664 -18.366 -10.086 1.00 97.19 298 ALA A CA 1
ATOM 2248 C C . ALA A 1 298 ? 22.529 -16.933 -10.613 1.00 97.19 298 ALA A C 1
ATOM 2250 O O . ALA A 1 298 ? 23.538 -16.240 -10.756 1.00 97.19 298 ALA A O 1
ATOM 2251 N N . GLN A 1 299 ? 21.295 -16.468 -10.818 1.00 97.88 299 GLN A N 1
ATOM 2252 C CA . GLN A 1 299 ? 21.050 -15.098 -11.265 1.00 97.88 299 GLN A CA 1
ATOM 2253 C C . GLN A 1 299 ? 21.404 -14.065 -10.192 1.00 97.88 299 GLN A C 1
ATOM 2255 O O . GLN A 1 299 ? 21.976 -13.027 -10.521 1.00 97.88 299 GLN A O 1
ATOM 2260 N N . ALA A 1 300 ? 21.180 -14.375 -8.908 1.00 97.94 300 ALA A N 1
ATOM 2261 C CA . ALA A 1 300 ? 21.597 -13.503 -7.812 1.00 97.94 300 ALA A CA 1
ATOM 2262 C C . ALA A 1 300 ? 23.111 -13.223 -7.849 1.00 97.94 300 ALA A C 1
ATOM 2264 O O . ALA A 1 300 ? 23.529 -12.066 -7.831 1.00 97.94 300 ALA A O 1
ATOM 2265 N N . ARG A 1 301 ? 23.949 -14.265 -7.992 1.00 98.12 301 ARG A N 1
ATOM 2266 C CA . ARG A 1 301 ? 25.411 -14.099 -8.111 1.00 98.12 301 ARG A CA 1
ATOM 2267 C C . ARG A 1 301 ? 25.805 -13.255 -9.321 1.00 98.12 301 ARG A C 1
ATOM 2269 O O . ARG A 1 301 ? 26.687 -12.407 -9.201 1.00 98.12 301 ARG A O 1
ATOM 2276 N N . LEU A 1 302 ? 25.182 -13.484 -10.479 1.00 98.06 302 LEU A N 1
ATOM 2277 C CA . LEU A 1 302 ? 25.466 -12.709 -11.692 1.00 98.06 302 LEU A CA 1
ATOM 2278 C C . LEU A 1 302 ? 25.167 -11.220 -11.480 1.00 98.06 302 LEU A C 1
ATOM 2280 O O . LEU A 1 302 ? 26.006 -10.378 -11.803 1.00 98.06 302 LEU A O 1
ATOM 2284 N N . ALA A 1 303 ? 24.020 -10.908 -10.879 1.00 98.38 303 ALA A N 1
ATOM 2285 C CA . ALA A 1 303 ? 23.611 -9.541 -10.590 1.00 98.38 303 ALA A CA 1
ATOM 2286 C C . ALA A 1 303 ? 24.543 -8.859 -9.569 1.00 98.38 303 ALA A C 1
ATOM 2288 O O . ALA A 1 303 ? 25.056 -7.776 -9.846 1.00 98.38 303 ALA A O 1
ATOM 2289 N N . TYR A 1 304 ? 24.882 -9.516 -8.453 1.00 98.44 304 TYR A N 1
ATOM 2290 C CA . TYR A 1 304 ? 25.809 -8.951 -7.462 1.00 98.44 304 TYR A CA 1
ATOM 2291 C C . TYR A 1 304 ? 27.224 -8.741 -8.008 1.00 98.44 304 TYR A C 1
ATOM 2293 O O . TYR A 1 304 ? 27.845 -7.711 -7.747 1.00 98.44 304 TYR A O 1
ATOM 2301 N N . ARG A 1 305 ? 27.744 -9.674 -8.815 1.00 98.12 305 ARG A N 1
ATOM 2302 C CA . ARG A 1 305 ? 29.045 -9.489 -9.482 1.00 98.12 305 ARG A CA 1
ATOM 2303 C C . ARG A 1 305 ? 29.004 -8.313 -10.454 1.00 98.12 305 ARG A C 1
ATOM 2305 O O . ARG A 1 305 ? 29.964 -7.546 -10.522 1.00 98.12 305 ARG A O 1
ATOM 2312 N N . LYS A 1 306 ? 27.890 -8.130 -11.170 1.00 98.44 306 LYS A N 1
ATOM 2313 C CA . LYS A 1 306 ? 27.692 -6.958 -12.025 1.00 98.44 306 LYS A CA 1
ATOM 2314 C C . LYS A 1 306 ? 27.656 -5.667 -11.200 1.00 98.44 306 LYS A C 1
ATOM 2316 O O . LYS A 1 306 ? 28.346 -4.720 -11.575 1.00 98.44 306 LYS A O 1
ATOM 2321 N N . ALA A 1 307 ? 26.966 -5.646 -10.059 1.00 98.31 307 ALA A N 1
ATOM 2322 C CA . ALA A 1 307 ? 26.969 -4.511 -9.134 1.00 98.31 307 ALA A CA 1
ATOM 2323 C C . ALA A 1 307 ? 28.390 -4.168 -8.649 1.00 98.31 307 ALA A C 1
ATOM 2325 O O . ALA A 1 307 ? 28.806 -3.017 -8.755 1.00 98.31 307 ALA A O 1
ATOM 2326 N N . LEU A 1 308 ? 29.184 -5.162 -8.230 1.00 98.31 308 LEU A N 1
ATOM 2327 C CA . LEU A 1 308 ? 30.576 -4.960 -7.800 1.00 98.31 308 LEU A CA 1
ATOM 2328 C C . LEU A 1 308 ? 31.515 -4.532 -8.932 1.00 98.31 308 LEU A C 1
ATOM 2330 O O . LEU A 1 308 ? 32.475 -3.809 -8.683 1.00 98.31 308 LEU A O 1
ATOM 2334 N N . SER A 1 309 ? 31.235 -4.921 -10.180 1.00 98.19 309 SER A N 1
ATOM 2335 C CA . SER A 1 309 ? 31.998 -4.415 -11.331 1.00 98.19 309 SER A CA 1
ATOM 2336 C C . SER A 1 309 ? 31.791 -2.913 -11.566 1.00 98.19 309 SER A C 1
ATOM 2338 O O . SER A 1 309 ? 32.671 -2.257 -12.116 1.00 98.19 309 SER A O 1
ATOM 2340 N N . LEU A 1 310 ? 30.641 -2.372 -11.144 1.00 98.12 310 LEU A N 1
ATOM 2341 C CA . LEU A 1 310 ? 30.298 -0.950 -11.237 1.00 98.12 310 LEU A CA 1
ATOM 2342 C C . LEU A 1 310 ? 30.712 -0.185 -9.969 1.00 98.12 310 LEU A C 1
ATOM 2344 O O . LEU A 1 310 ? 31.161 0.955 -10.054 1.00 98.12 310 LEU A O 1
ATOM 2348 N N . GLN A 1 311 ? 30.590 -0.818 -8.798 1.00 98.00 311 GLN A N 1
ATOM 2349 C CA . GLN A 1 311 ? 30.958 -0.269 -7.494 1.00 98.00 311 GLN A CA 1
ATOM 2350 C C . GLN A 1 311 ? 31.646 -1.343 -6.622 1.00 98.00 311 GLN A C 1
ATOM 2352 O O . GLN A 1 311 ? 30.975 -2.054 -5.873 1.00 98.00 311 GLN A O 1
ATOM 2357 N N . PRO A 1 312 ? 32.991 -1.447 -6.653 1.00 96.75 312 PRO A N 1
ATOM 2358 C CA . PRO A 1 312 ? 33.735 -2.534 -5.995 1.00 96.75 312 PRO A CA 1
ATOM 2359 C C . PRO A 1 312 ? 33.550 -2.653 -4.474 1.00 96.75 312 PRO A C 1
ATOM 2361 O O . PRO A 1 312 ? 33.684 -3.738 -3.910 1.00 96.75 312 PRO A O 1
ATOM 2364 N N . ASN A 1 313 ? 33.222 -1.545 -3.806 1.00 94.81 313 ASN A N 1
ATOM 2365 C CA . ASN A 1 313 ? 33.097 -1.463 -2.348 1.00 94.81 313 ASN A CA 1
ATOM 2366 C C . ASN A 1 313 ? 31.634 -1.444 -1.875 1.00 94.81 313 ASN A C 1
ATOM 2368 O O . ASN A 1 313 ? 31.332 -0.781 -0.886 1.00 94.81 313 ASN A O 1
ATOM 2372 N N . LEU A 1 314 ? 30.722 -2.118 -2.583 1.00 95.56 314 LEU A N 1
ATOM 2373 C CA . LEU A 1 314 ? 29.304 -2.182 -2.217 1.00 95.56 314 LEU A CA 1
ATOM 2374 C C . LEU A 1 314 ? 29.062 -3.244 -1.117 1.00 95.56 314 LEU A C 1
ATOM 2376 O O . LEU A 1 314 ? 29.139 -4.442 -1.410 1.00 95.56 314 LEU A O 1
ATOM 2380 N N . PRO A 1 315 ? 28.781 -2.860 0.150 1.00 96.06 315 PRO A N 1
ATOM 2381 C CA . PRO A 1 315 ? 28.766 -3.815 1.263 1.00 96.06 315 PRO A CA 1
ATOM 2382 C C . PRO A 1 315 ? 27.645 -4.857 1.175 1.00 96.06 315 PRO A C 1
ATOM 2384 O O . PRO A 1 315 ? 27.860 -6.001 1.581 1.00 96.06 315 PRO A O 1
ATOM 2387 N N . SER A 1 316 ? 26.479 -4.480 0.636 1.00 94.69 316 SER A N 1
ATOM 2388 C CA . SER A 1 316 ? 25.324 -5.364 0.420 1.00 94.69 316 SER A CA 1
ATOM 2389 C C . SER A 1 316 ? 25.683 -6.523 -0.511 1.00 94.69 316 SER A C 1
ATOM 2391 O O . SER A 1 316 ? 25.639 -7.679 -0.087 1.00 94.69 316 SER A O 1
ATOM 2393 N N . ALA A 1 317 ? 26.163 -6.225 -1.722 1.00 94.88 317 ALA A N 1
ATOM 2394 C CA . ALA A 1 317 ? 26.587 -7.230 -2.696 1.00 94.88 317 ALA A CA 1
ATOM 2395 C C . ALA A 1 317 ? 27.708 -8.143 -2.168 1.00 94.88 317 ALA A C 1
ATOM 2397 O O . ALA A 1 317 ? 27.656 -9.362 -2.345 1.00 94.88 317 ALA A O 1
ATOM 2398 N N . GLN A 1 318 ? 28.711 -7.588 -1.473 1.00 96.81 318 GLN A N 1
ATOM 2399 C CA . GLN A 1 318 ? 29.782 -8.390 -0.866 1.00 96.81 318 GLN A CA 1
ATOM 2400 C C . GLN A 1 318 ? 29.251 -9.338 0.217 1.00 96.81 318 GLN A C 1
ATOM 2402 O O . GLN A 1 318 ? 29.675 -10.491 0.302 1.00 96.81 318 GLN A O 1
ATOM 2407 N N . ALA A 1 319 ? 28.340 -8.864 1.071 1.00 95.88 319 ALA A N 1
ATOM 2408 C CA . ALA A 1 319 ? 27.729 -9.691 2.103 1.00 95.88 319 ALA A CA 1
ATOM 2409 C C . ALA A 1 319 ? 26.862 -10.800 1.497 1.00 95.88 319 ALA A C 1
ATOM 2411 O O . ALA A 1 319 ? 26.955 -11.946 1.940 1.00 95.88 319 ALA A O 1
ATOM 2412 N N . ALA A 1 320 ? 26.080 -10.482 0.466 1.00 94.31 320 ALA A N 1
ATOM 2413 C CA . ALA A 1 320 ? 25.220 -11.441 -0.211 1.00 94.31 320 ALA A CA 1
ATOM 2414 C C . ALA A 1 320 ? 26.023 -12.539 -0.928 1.00 94.31 320 ALA A C 1
ATOM 2416 O O . ALA A 1 320 ? 25.707 -13.718 -0.780 1.00 94.31 320 ALA A O 1
ATOM 2417 N N . LEU A 1 321 ? 27.110 -12.196 -1.629 1.00 94.94 321 LEU A N 1
ATOM 2418 C CA . LEU A 1 321 ? 27.985 -13.190 -2.269 1.00 94.94 321 LEU A CA 1
ATOM 2419 C C . LEU A 1 321 ? 28.624 -14.145 -1.252 1.00 94.94 321 LEU A C 1
ATOM 2421 O O . LEU A 1 321 ? 28.547 -15.359 -1.439 1.00 94.94 321 LEU A O 1
ATOM 2425 N N . ARG A 1 322 ? 29.113 -13.630 -0.113 1.00 94.75 322 ARG A N 1
ATOM 2426 C CA . ARG A 1 322 ? 29.624 -14.479 0.979 1.00 94.75 322 ARG A CA 1
ATOM 2427 C C . ARG A 1 322 ? 28.568 -15.453 1.503 1.00 94.75 322 ARG A C 1
ATOM 2429 O O . ARG A 1 322 ? 28.869 -16.618 1.746 1.00 94.75 322 ARG A O 1
ATOM 2436 N N . GLN A 1 323 ? 27.319 -15.005 1.659 1.00 92.00 323 GLN A N 1
ATOM 2437 C CA . GLN A 1 323 ? 26.207 -15.880 2.065 1.00 92.00 323 GLN A CA 1
ATOM 2438 C C . GLN A 1 323 ? 25.875 -16.943 1.008 1.00 92.00 323 GLN A C 1
ATOM 2440 O O . GLN A 1 323 ? 25.399 -18.028 1.343 1.00 92.00 323 GLN A O 1
ATOM 2445 N N . LEU A 1 324 ? 26.134 -16.649 -0.267 1.00 90.94 324 LEU A N 1
ATOM 2446 C CA . LEU A 1 324 ? 25.973 -17.583 -1.378 1.00 90.94 324 LEU A CA 1
ATOM 2447 C C . LEU A 1 324 ? 27.183 -18.517 -1.562 1.00 90.94 324 LEU A C 1
ATOM 2449 O O . LEU A 1 324 ? 27.098 -19.421 -2.395 1.00 90.94 324 LEU A O 1
ATOM 2453 N N . GLY A 1 325 ? 28.253 -18.367 -0.776 1.00 87.06 325 GLY A N 1
ATOM 2454 C CA . GLY A 1 325 ? 29.451 -19.212 -0.828 1.00 87.06 325 GLY A CA 1
ATOM 2455 C C . GLY A 1 325 ? 30.479 -18.801 -1.886 1.00 87.06 325 GLY A C 1
ATOM 2456 O O . GLY A 1 325 ? 31.243 -19.659 -2.325 1.00 87.06 325 GLY A O 1
ATOM 2457 N N . ASP A 1 326 ? 30.462 -17.530 -2.294 1.00 79.94 326 ASP A N 1
ATOM 2458 C CA . ASP A 1 326 ? 31.452 -16.900 -3.178 1.00 79.94 326 ASP A CA 1
ATOM 2459 C C . ASP A 1 326 ? 32.490 -16.078 -2.391 1.00 79.94 326 ASP A C 1
ATOM 2461 O O . ASP A 1 326 ? 32.134 -15.503 -1.331 1.00 79.94 326 ASP A O 1
#

pLDDT: mean 91.69, std 7.6, range [51.06, 98.62]

Sequence (326 aa):
RYPELAAAGLWTTSQDLARFALGVQQALGGHSKLVSAALARDMLTARAGGDYGLGFGLPQENGEAYFAHGGWNEGFCASLMASQTVGQGVAILINANQPALMDELRRAVAHEYGWPGFRTLTPLPASAEALEKAPGRYRLNAEQVVQVTRQGSRLFMGALGEPAKELVPVAGGRYLQREQDQARSFEADADGRWALRLERQDGVAQRLPRLADTPPMPRELLLAGDKEAALAAYLALRDSGDEAGSEAYLNRQAYAQLRGGSKPLALALMQLNTQLYPASANTWDGLGEVHGVLADKAQARLAYRKALSLQPNLPSAQAALRQLGD

Foldseek 3Di:
DPPCCPPAVDDDDQVVLLVVVLLLLCQCVQNHPPHHVVRSVQQQDDPPPDQHGNQWGWDDQQNWTKTKDWHDDAQKIWIKIDGNPDSDIGIDIGRHPCVLVVVVVRLVSCVVVVPPRRDDFDFDFDDPCCLPQVAAWWAPFQFWTWGWDDDPRWIWIDTPPDDTFTFGDTPPQWTDGPSDPWTWHWDADPVRFIWIWTQDPVRDIDITGGDDPDPHGLLRCLVVVVLVVNLVRLLVCVVVVHPCSDLVNLLVVLVVCVVVVNLVSSLSSLVSSCVNCVLALVSLLSNLVSCVVVVVLVSNLVSLVSSCVNPVPDVSSVVSVVVSVD

Radius of gyration: 24.25 Å; chains: 1; bounding box: 62×39×68 Å